Protein AF-0000000082405473 (afdb_homodimer)

Radius of gyration: 21.57 Å; Cα contacts (8 Å, |Δi|>4): 541; chains: 2; bounding box: 32×69×50 Å

Organism: Rhodococcus erythropolis (NCBI:txid1833)

InterPro domains:
  IPR000944 Transcription regulator Rrf2 [PF02082] (3-130)
  IPR000944 Transcription regulator Rrf2 [PS51197] (2-131)
  IPR000944 Transcription regulator Rrf2 [PTHR33221] (1-130)
  IPR000944 Transcription regulator Rrf2 [TIGR00738] (1-130)
  IPR030489 Transcription regulator Rrf2-type, conserved site [PS01332] (48-66)
  IPR036388 Winged helix-like DNA-binding domain superfamily [G3DSA:1.10.10.10] (1-135)
  IPR036390 Winged helix DNA-binding domain superfamily [SSF46785] (3-131)

Secondary structure (DSSP, 8-state):
-EE-HHHHHHHHHHHHHHHH-SS-B-HHHHHHHHT--HHHHHHHHHHHHHTTSEEEE-STT-EEEESS-GGG-BHHHHHHHHT--S-EETTB-GGG----GGGTTHHHHHHHHHHHHHHHHTT-BHHHHHHT---HHHHHHH-SGGGGS--/-EE-HHHHHHHHHHHHHHHH-SS-B-HHHHHHHHT--HHHHHHHHHHHHHTTSEEEE-STT-EEEESS-GGG-BHHHHHHHHT--S-EETTB-GGG----GGGTTHHHHHHHHHHHHHHHHTT-BHHHHHHT---HHHHHHH-SGGGGS--

Structure (mmCIF, N/CA/C/O backbone):
data_AF-0000000082405473-model_v1
#
loop_
_entity.id
_entity.type
_entity.pdbx_description
1 polymer 'Rrf2 family transcriptional regulator'
#
loop_
_atom_site.group_PDB
_atom_site.id
_atom_site.type_symbol
_atom_site.label_atom_id
_atom_site.label_alt_id
_atom_site.label_comp_id
_atom_site.label_asym_id
_atom_site.label_entity_id
_atom_site.label_seq_id
_atom_site.pdbx_PDB_ins_code
_atom_site.Cartn_x
_atom_site.Cartn_y
_atom_site.Cartn_z
_atom_site.occupancy
_atom_site.B_iso_or_equiv
_atom_site.auth_seq_id
_atom_site.auth_comp_id
_atom_site.auth_asym_id
_atom_site.auth_atom_id
_atom_site.pdbx_PDB_model_num
ATOM 1 N N . MET A 1 1 ? -2.666 0.565 -0.561 1 85.19 1 MET A N 1
ATOM 2 C CA . MET A 1 1 ? -1.874 -0.209 -1.513 1 85.19 1 MET A CA 1
ATOM 3 C C . MET A 1 1 ? -2.6 -0.335 -2.848 1 85.19 1 MET A C 1
ATOM 5 O O . MET A 1 1 ? -3.809 -0.575 -2.883 1 85.19 1 MET A O 1
ATOM 9 N N . HIS A 1 2 ? -1.877 0.042 -3.977 1 89.31 2 HIS A N 1
ATOM 10 C CA . HIS A 1 2 ? -2.441 -0.102 -5.312 1 89.31 2 HIS A CA 1
ATOM 11 C C . HIS A 1 2 ? -1.634 -1.089 -6.148 1 89.31 2 HIS A C 1
ATOM 13 O O . HIS A 1 2 ? -0.509 -0.789 -6.559 1 89.31 2 HIS A O 1
ATOM 19 N N . ILE A 1 3 ? -2.191 -2.277 -6.348 1 93.38 3 ILE A N 1
ATOM 20 C CA . ILE A 1 3 ? -1.57 -3.328 -7.145 1 93.38 3 ILE A CA 1
ATOM 21 C C . ILE A 1 3 ? -1.955 -3.156 -8.609 1 93.38 3 ILE A C 1
ATOM 23 O O . ILE A 1 3 ? -3.141 -3.104 -8.945 1 93.38 3 ILE A O 1
ATOM 27 N N . THR A 1 4 ? -0.979 -3.012 -9.445 1 94.5 4 THR A N 1
ATOM 28 C CA . THR A 1 4 ? -1.224 -2.85 -10.875 1 94.5 4 THR A CA 1
ATOM 29 C C . THR A 1 4 ? -1.607 -4.184 -11.516 1 94.5 4 THR A C 1
ATOM 31 O O . THR A 1 4 ? -1.411 -5.242 -10.914 1 94.5 4 THR A O 1
ATOM 34 N N . ALA A 1 5 ? -2.148 -4.109 -12.734 1 95.19 5 ALA A N 1
ATOM 35 C CA . ALA A 1 5 ? -2.445 -5.32 -13.5 1 95.19 5 ALA A CA 1
ATOM 36 C C . ALA A 1 5 ? -1.188 -6.156 -13.711 1 95.19 5 ALA A C 1
ATOM 38 O O . ALA A 1 5 ? -1.229 -7.387 -13.617 1 95.19 5 ALA A O 1
ATOM 39 N N . LYS A 1 6 ? -0.099 -5.473 -13.938 1 96.25 6 LYS A N 1
ATOM 40 C CA . LYS A 1 6 ? 1.157 -6.168 -14.203 1 96.25 6 LYS A CA 1
ATOM 41 C C . LYS A 1 6 ? 1.571 -7.031 -13.016 1 96.25 6 LYS A C 1
ATOM 43 O O . LYS A 1 6 ? 1.917 -8.203 -13.18 1 96.25 6 LYS A O 1
ATOM 48 N N . VAL A 1 7 ? 1.543 -6.473 -11.844 1 96.56 7 VAL A N 1
ATOM 49 C CA . VAL A 1 7 ? 1.912 -7.219 -10.641 1 96.56 7 VAL A CA 1
ATOM 50 C C . VAL A 1 7 ? 0.919 -8.359 -10.414 1 96.56 7 VAL A C 1
ATOM 52 O O . VAL A 1 7 ? 1.315 -9.477 -10.102 1 96.56 7 VAL A O 1
ATOM 55 N N . ASP A 1 8 ? -0.369 -8.062 -10.523 1 97.44 8 ASP A N 1
ATOM 56 C CA . ASP A 1 8 ? -1.402 -9.07 -10.336 1 97.44 8 ASP A CA 1
ATOM 57 C C . ASP A 1 8 ? -1.189 -10.258 -11.273 1 97.44 8 ASP A C 1
ATOM 59 O O . ASP A 1 8 ? -1.206 -11.414 -10.836 1 97.44 8 ASP A O 1
ATOM 63 N N . TYR A 1 9 ? -0.963 -9.938 -12.547 1 98.12 9 TYR A N 1
ATOM 64 C CA . TYR A 1 9 ? -0.73 -10.992 -13.531 1 98.12 9 TYR A CA 1
ATOM 65 C C . TYR A 1 9 ? 0.548 -11.758 -13.211 1 98.12 9 TYR A C 1
ATOM 67 O O . TYR A 1 9 ? 0.614 -12.977 -13.414 1 98.12 9 TYR A O 1
ATOM 75 N N . ALA A 1 10 ? 1.528 -11.07 -12.75 1 98.56 10 ALA A N 1
ATOM 76 C CA . ALA A 1 10 ? 2.789 -11.719 -12.398 1 98.56 10 ALA A CA 1
ATOM 77 C C . ALA A 1 10 ? 2.596 -12.719 -11.266 1 98.56 10 ALA A C 1
ATOM 79 O O . ALA A 1 10 ? 3.057 -13.859 -11.359 1 98.56 10 ALA A O 1
ATOM 80 N N . VAL A 1 11 ? 1.898 -12.281 -10.234 1 98.62 11 VAL A N 1
ATOM 81 C CA . VAL A 1 11 ? 1.668 -13.156 -9.094 1 98.62 11 VAL A CA 1
ATOM 82 C C . VAL A 1 11 ? 0.863 -14.383 -9.531 1 98.62 11 VAL A C 1
ATOM 84 O O . VAL A 1 11 ? 1.225 -15.516 -9.211 1 98.62 11 VAL A O 1
ATOM 87 N N . ARG A 1 12 ? -0.165 -14.164 -10.289 1 98.62 12 ARG A N 1
ATOM 88 C CA . ARG A 1 12 ? -1.013 -15.25 -10.758 1 98.62 12 ARG A CA 1
ATOM 89 C C . ARG A 1 12 ? -0.227 -16.219 -11.641 1 98.62 12 ARG A C 1
ATOM 91 O O . ARG A 1 12 ? -0.41 -17.438 -11.562 1 98.62 12 ARG A O 1
ATOM 98 N N . THR A 1 13 ? 0.586 -15.672 -12.484 1 98.75 13 THR A N 1
ATOM 99 C CA . THR A 1 13 ? 1.427 -16.484 -13.352 1 98.75 13 THR A CA 1
ATOM 100 C C . THR A 1 13 ? 2.328 -17.406 -12.523 1 98.75 13 THR A C 1
ATOM 102 O O . THR A 1 13 ? 2.383 -18.609 -12.766 1 98.75 13 THR A O 1
ATOM 105 N N . LEU A 1 14 ? 2.971 -16.891 -11.539 1 98.81 14 LEU A N 1
ATOM 106 C CA . LEU A 1 14 ? 3.906 -17.656 -10.727 1 98.81 14 LEU A CA 1
ATOM 107 C C . LEU A 1 14 ? 3.164 -18.672 -9.867 1 98.81 14 LEU A C 1
ATOM 109 O O . LEU A 1 14 ? 3.662 -19.781 -9.641 1 98.81 14 LEU A O 1
ATOM 113 N N . VAL A 1 15 ? 2.004 -18.25 -9.367 1 98.81 15 VAL A N 1
ATOM 114 C CA . VAL A 1 15 ? 1.195 -19.172 -8.578 1 98.81 15 VAL A CA 1
ATOM 115 C C . VAL A 1 15 ? 0.785 -20.359 -9.438 1 98.81 15 VAL A C 1
ATOM 117 O O . VAL A 1 15 ? 0.821 -21.516 -8.977 1 98.81 15 VAL A O 1
ATOM 120 N N . GLU A 1 16 ? 0.393 -20.125 -10.719 1 98.75 16 GLU A N 1
ATOM 121 C CA . GLU A 1 16 ? 0.052 -21.203 -11.641 1 98.75 16 GLU A CA 1
ATOM 122 C C . GLU A 1 16 ? 1.251 -22.109 -11.898 1 98.75 16 GLU A C 1
ATOM 124 O O . GLU A 1 16 ? 1.119 -23.344 -11.891 1 98.75 16 GLU A O 1
ATOM 129 N N . LEU A 1 17 ? 2.396 -21.531 -12.094 1 98.75 17 LEU A N 1
ATOM 130 C CA . LEU A 1 17 ? 3.605 -22.328 -12.305 1 98.75 17 LEU A CA 1
ATOM 131 C C . LEU A 1 17 ? 3.9 -23.203 -11.094 1 98.75 17 LEU A C 1
ATOM 133 O O . LEU A 1 17 ? 4.324 -24.344 -11.234 1 98.75 17 LEU A O 1
ATOM 137 N N . ALA A 1 18 ? 3.738 -22.578 -9.93 1 98.69 18 ALA A N 1
ATOM 138 C CA . ALA A 1 18 ? 3.941 -23.328 -8.695 1 98.69 18 ALA A CA 1
ATOM 139 C C . ALA A 1 18 ? 3.012 -24.547 -8.641 1 98.69 18 ALA A C 1
ATOM 141 O O . ALA A 1 18 ? 3.414 -25.625 -8.195 1 98.69 18 ALA A O 1
ATOM 142 N N . ALA A 1 19 ? 1.78 -24.391 -9.07 1 98.31 19 ALA A N 1
ATOM 143 C CA . ALA A 1 19 ? 0.781 -25.453 -9.039 1 98.31 19 ALA A CA 1
ATOM 144 C C . ALA A 1 19 ? 1.11 -26.547 -10.047 1 98.31 19 ALA A C 1
ATOM 146 O O . ALA A 1 19 ? 0.842 -27.734 -9.805 1 98.31 19 ALA A O 1
ATOM 147 N N . VAL A 1 20 ? 1.631 -26.156 -11.219 1 96.69 20 VAL A N 1
ATOM 148 C CA . VAL A 1 20 ? 2.008 -27.094 -12.266 1 96.69 20 VAL A CA 1
ATOM 149 C C . VAL A 1 20 ? 3.15 -27.984 -11.781 1 96.69 20 VAL A C 1
ATOM 151 O O . VAL A 1 20 ? 3.156 -29.188 -12.039 1 96.69 20 VAL A O 1
ATOM 154 N N . GLY A 1 21 ? 4.086 -27.375 -11.062 1 94.81 21 GLY A N 1
ATOM 155 C CA . GLY A 1 21 ? 5.23 -28.141 -10.586 1 94.81 21 GLY A CA 1
ATOM 156 C C . GLY A 1 21 ? 6.492 -27.891 -11.391 1 94.81 21 GLY A C 1
ATOM 157 O O . GLY A 1 21 ? 6.684 -26.797 -11.922 1 94.81 21 GLY A O 1
ATOM 158 N N . PRO A 1 22 ? 7.383 -28.828 -11.391 1 94.19 22 PRO A N 1
ATOM 159 C CA . PRO A 1 22 ? 8.727 -28.609 -11.93 1 94.19 22 PRO A CA 1
ATOM 160 C C . PRO A 1 22 ? 8.766 -28.625 -13.453 1 94.19 22 PRO A C 1
ATOM 162 O O . PRO A 1 22 ? 9.727 -28.141 -14.055 1 94.19 22 PRO A O 1
ATOM 165 N N . ASP A 1 23 ? 7.738 -29.141 -14.078 1 94.94 23 ASP A N 1
ATOM 166 C CA . ASP A 1 23 ? 7.73 -29.234 -15.539 1 94.94 23 ASP A CA 1
ATOM 167 C C . ASP A 1 23 ? 7.43 -27.875 -16.172 1 94.94 23 ASP A C 1
ATOM 169 O O . ASP A 1 23 ? 6.66 -27.094 -15.625 1 94.94 23 ASP A O 1
ATOM 173 N N . PRO A 1 24 ? 8.023 -27.625 -17.312 1 97.88 24 PRO A N 1
ATOM 174 C CA . PRO A 1 24 ? 7.73 -26.375 -18.016 1 97.88 24 PRO A CA 1
ATOM 175 C C . PRO A 1 24 ? 6.27 -26.266 -18.438 1 97.88 24 PRO A C 1
ATOM 177 O O . PRO A 1 24 ? 5.656 -27.266 -18.828 1 97.88 24 PRO A O 1
ATOM 180 N N . ALA A 1 25 ? 5.715 -25.125 -18.281 1 98.19 25 ALA A N 1
ATOM 181 C CA . ALA A 1 25 ? 4.363 -24.812 -18.75 1 98.19 25 ALA A CA 1
ATOM 182 C C . ALA A 1 25 ? 4.391 -23.859 -19.938 1 98.19 25 ALA A C 1
ATOM 184 O O . ALA A 1 25 ? 5.168 -22.906 -19.953 1 98.19 25 ALA A O 1
ATOM 185 N N . LYS A 1 26 ? 3.586 -24.156 -20.891 1 97.62 26 LYS A N 1
ATOM 186 C CA . LYS A 1 26 ? 3.492 -23.297 -22.062 1 97.62 26 LYS A CA 1
ATOM 187 C C . LYS A 1 26 ? 2.787 -21.984 -21.734 1 97.62 26 LYS A C 1
ATOM 189 O O . LYS A 1 26 ? 1.842 -21.953 -20.953 1 97.62 26 LYS A O 1
ATOM 194 N N . ALA A 1 27 ? 3.232 -20.906 -22.438 1 97.25 27 ALA A N 1
ATOM 195 C CA . ALA A 1 27 ? 2.623 -19.594 -22.25 1 97.25 27 ALA A CA 1
ATOM 196 C C . ALA A 1 27 ? 1.122 -19.641 -22.531 1 97.25 27 ALA A C 1
ATOM 198 O O . ALA A 1 27 ? 0.336 -19 -21.828 1 97.25 27 ALA A O 1
ATOM 199 N N . GLU A 1 28 ? 0.744 -20.438 -23.5 1 96.88 28 GLU A N 1
ATOM 200 C CA . GLU A 1 28 ? -0.666 -20.562 -23.859 1 96.88 28 GLU A CA 1
ATOM 201 C C . GLU A 1 28 ? -1.484 -21.141 -22.719 1 96.88 28 GLU A C 1
ATOM 203 O O . GLU A 1 28 ? -2.6 -20.688 -22.453 1 96.88 28 GLU A O 1
ATOM 208 N N . PHE A 1 29 ? -0.97 -22.141 -22.125 1 97.88 29 PHE A N 1
ATOM 209 C CA . PHE A 1 29 ? -1.637 -22.734 -20.969 1 97.88 29 PHE A CA 1
ATOM 210 C C . PHE A 1 29 ? -1.79 -21.719 -19.844 1 97.88 29 PHE A C 1
ATOM 212 O O . PHE A 1 29 ? -2.869 -21.594 -19.266 1 97.88 29 PHE A O 1
ATOM 219 N N . LEU A 1 30 ? -0.734 -21.016 -19.5 1 98.31 30 LEU A N 1
ATOM 220 C CA . LEU A 1 30 ? -0.75 -20.016 -18.422 1 98.31 30 LEU A CA 1
ATOM 221 C C . LEU A 1 30 ? -1.784 -18.938 -18.703 1 98.31 30 LEU A C 1
ATOM 223 O O . LEU A 1 30 ? -2.545 -18.547 -17.812 1 98.31 30 LEU A O 1
ATOM 227 N N . ALA A 1 31 ? -1.764 -18.422 -19.969 1 98.25 31 ALA A N 1
ATOM 228 C CA . ALA A 1 31 ? -2.707 -17.391 -20.375 1 98.25 31 ALA A CA 1
ATOM 229 C C . ALA A 1 31 ? -4.148 -17.844 -20.188 1 98.25 31 ALA A C 1
ATOM 231 O O . ALA A 1 31 ? -4.973 -17.125 -19.625 1 98.25 31 ALA A O 1
ATOM 232 N N . LYS A 1 32 ? -4.469 -19.062 -20.625 1 97.88 32 LYS A N 1
ATOM 233 C CA . LYS A 1 32 ? -5.82 -19.609 -20.562 1 97.88 32 LYS A CA 1
ATOM 234 C C . LYS A 1 32 ? -6.227 -19.906 -19.125 1 97.88 32 LYS A C 1
ATOM 236 O O . LYS A 1 32 ? -7.324 -19.547 -18.688 1 97.88 32 LYS A O 1
ATOM 241 N N . SER A 1 33 ? -5.348 -20.531 -18.391 1 97.5 33 SER A N 1
ATOM 242 C CA . SER A 1 33 ? -5.656 -20.984 -17.031 1 97.5 33 SER A CA 1
ATOM 243 C C . SER A 1 33 ? -5.918 -19.812 -16.109 1 97.5 33 SER A C 1
ATOM 245 O O . SER A 1 33 ? -6.777 -19.891 -15.227 1 97.5 33 SER A O 1
ATOM 247 N N . GLN A 1 34 ? -5.203 -18.672 -16.266 1 97.5 34 GLN A N 1
ATOM 248 C CA . GLN A 1 34 ? -5.324 -17.531 -15.359 1 97.5 34 GLN A CA 1
ATOM 249 C C . GLN A 1 34 ? -6.008 -16.359 -16.062 1 97.5 34 GLN A C 1
ATOM 251 O O . GLN A 1 34 ? -6.074 -15.266 -15.5 1 97.5 34 GLN A O 1
ATOM 256 N N . VAL A 1 35 ? -6.5 -16.609 -17.297 1 96.5 35 VAL A N 1
ATOM 257 C CA . VAL A 1 35 ? -7.246 -15.617 -18.062 1 96.5 35 VAL A CA 1
ATOM 258 C C . VAL A 1 35 ? -6.441 -14.32 -18.172 1 96.5 35 VAL A C 1
ATOM 260 O O . VAL A 1 35 ? -6.934 -13.25 -17.828 1 96.5 35 VAL A O 1
ATOM 263 N N . ILE A 1 36 ? -5.211 -14.438 -18.562 1 97.56 36 ILE A N 1
ATOM 264 C CA . ILE A 1 36 ? -4.316 -13.305 -18.766 1 97.56 36 ILE A CA 1
ATOM 265 C C . ILE A 1 36 ? -4.156 -13.023 -20.25 1 97.56 36 ILE A C 1
ATOM 267 O O . ILE A 1 36 ? -3.811 -13.922 -21.016 1 97.56 36 ILE A O 1
ATOM 271 N N . PRO A 1 37 ? -4.441 -11.781 -20.672 1 96.94 37 PRO A N 1
ATOM 272 C CA . PRO A 1 37 ? -4.18 -11.469 -22.062 1 96.94 37 PRO A CA 1
ATOM 273 C C . PRO A 1 37 ? -2.736 -11.742 -22.484 1 96.94 37 PRO A C 1
ATOM 275 O O . PRO A 1 37 ? -1.81 -11.445 -21.719 1 96.94 37 PRO A O 1
ATOM 278 N N . HIS A 1 38 ? -2.533 -12.305 -23.672 1 96.19 38 HIS A N 1
ATOM 279 C CA . HIS A 1 38 ? -1.25 -12.82 -24.141 1 96.19 38 HIS A CA 1
ATOM 280 C C . HIS A 1 38 ? -0.174 -11.742 -24.094 1 96.19 38 HIS A C 1
ATOM 282 O O . HIS A 1 38 ? 0.944 -11.992 -23.641 1 96.19 38 HIS A O 1
ATOM 288 N N . LYS A 1 39 ? -0.515 -10.562 -24.547 1 95.56 39 LYS A N 1
ATOM 289 C CA . LYS A 1 39 ? 0.472 -9.484 -24.578 1 95.56 39 LYS A CA 1
ATOM 290 C C . LYS A 1 39 ? 0.973 -9.156 -23.172 1 95.56 39 LYS A C 1
ATOM 292 O O . LYS A 1 39 ? 2.164 -8.914 -22.969 1 95.56 39 LYS A O 1
ATOM 297 N N . PHE A 1 40 ? 0.121 -9.156 -22.219 1 96.44 40 PHE A N 1
ATOM 298 C CA . PHE A 1 40 ? 0.502 -8.883 -20.844 1 96.44 40 PHE A CA 1
ATOM 299 C C . PHE A 1 40 ? 1.336 -10.023 -20.266 1 96.44 40 PHE A C 1
ATOM 301 O O . PHE A 1 40 ? 2.301 -9.789 -19.547 1 96.44 40 PHE A O 1
ATOM 308 N N . LEU A 1 41 ? 0.966 -11.25 -20.609 1 98.19 41 LEU A N 1
ATOM 309 C CA . LEU A 1 41 ? 1.695 -12.406 -20.109 1 98.19 41 LEU A CA 1
ATOM 310 C C . LEU A 1 41 ? 3.143 -12.391 -20.594 1 98.19 41 LEU A C 1
ATOM 312 O O . LEU A 1 41 ? 4.059 -12.688 -19.828 1 98.19 41 LEU A O 1
ATOM 316 N N . GLU A 1 42 ? 3.344 -12.062 -21.812 1 97 42 GLU A N 1
ATOM 317 C CA . GLU A 1 42 ? 4.695 -12.008 -22.359 1 97 42 GLU A CA 1
ATOM 318 C C . GLU A 1 42 ? 5.551 -10.984 -21.609 1 97 42 GLU A C 1
ATOM 320 O O . GLU A 1 42 ? 6.707 -11.266 -21.281 1 97 42 GLU A O 1
ATOM 325 N N . ALA A 1 43 ? 4.973 -9.82 -21.406 1 97.31 43 ALA A N 1
ATOM 326 C CA . ALA A 1 43 ? 5.684 -8.773 -20.672 1 97.31 43 ALA A CA 1
ATOM 327 C C . ALA A 1 43 ? 6.016 -9.219 -19.25 1 97.31 43 ALA A C 1
ATOM 329 O O . ALA A 1 43 ? 7.133 -9.008 -18.781 1 97.31 43 ALA A O 1
ATOM 330 N N . VAL A 1 44 ? 5.066 -9.805 -18.641 1 97.56 44 VAL A N 1
ATOM 331 C CA . VAL A 1 44 ? 5.207 -10.281 -17.266 1 97.56 44 VAL A CA 1
ATOM 332 C C . VAL A 1 44 ? 6.293 -11.352 -17.203 1 97.56 44 VAL A C 1
ATOM 334 O O . VAL A 1 44 ? 7.152 -11.312 -16.312 1 97.56 44 VAL A O 1
ATOM 337 N N . LEU A 1 45 ? 6.238 -12.305 -18.125 1 98.19 45 LEU A N 1
ATOM 338 C CA . LEU A 1 45 ? 7.223 -13.383 -18.156 1 98.19 45 LEU A CA 1
ATOM 339 C C . LEU A 1 45 ? 8.625 -12.836 -18.391 1 98.19 45 LEU A C 1
ATOM 341 O O . LEU A 1 45 ? 9.594 -13.336 -17.828 1 98.19 45 LEU A O 1
ATOM 345 N N . SER A 1 46 ? 8.711 -11.852 -19.203 1 97.69 46 SER A N 1
ATOM 346 C CA . SER A 1 46 ? 9.992 -11.195 -19.438 1 97.69 46 SER A CA 1
ATOM 347 C C . SER A 1 46 ? 10.531 -10.57 -18.156 1 97.69 46 SER A C 1
ATOM 349 O O . SER A 1 46 ? 11.695 -10.766 -17.797 1 97.69 46 SER A O 1
ATOM 351 N N . ASP A 1 47 ? 9.695 -9.82 -17.438 1 97.62 47 ASP A N 1
ATOM 352 C CA . ASP A 1 47 ? 10.086 -9.195 -16.172 1 97.62 47 ASP A CA 1
ATOM 353 C C . ASP A 1 47 ? 10.492 -10.25 -15.148 1 97.62 47 ASP A C 1
ATOM 355 O O . ASP A 1 47 ? 11.477 -10.086 -14.43 1 97.62 47 ASP A O 1
ATOM 359 N N . LEU A 1 48 ? 9.719 -11.32 -15.062 1 98.44 48 LEU A N 1
ATOM 360 C CA . LEU A 1 48 ? 9.961 -12.375 -14.086 1 98.44 48 LEU A CA 1
ATOM 361 C C . LEU A 1 48 ? 11.266 -13.109 -14.391 1 98.44 48 LEU A C 1
ATOM 363 O O . LEU A 1 48 ? 11.969 -13.531 -13.469 1 98.44 48 LEU A O 1
ATOM 367 N N . ARG A 1 49 ? 11.562 -13.281 -15.648 1 98 49 ARG A N 1
ATOM 368 C CA . ARG A 1 49 ? 12.844 -13.875 -16.031 1 98 49 ARG A CA 1
ATOM 369 C C . ARG A 1 49 ? 14 -12.961 -15.641 1 98 49 ARG A C 1
ATOM 371 O O . ARG A 1 49 ? 14.992 -13.422 -15.07 1 98 49 ARG A O 1
ATOM 378 N N . ARG A 1 50 ? 13.867 -11.727 -15.945 1 97.44 50 ARG A N 1
ATOM 379 C CA . ARG A 1 50 ? 14.906 -10.766 -15.594 1 97.44 50 ARG A CA 1
ATOM 380 C C . ARG A 1 50 ? 15.117 -10.711 -14.086 1 97.44 50 ARG A C 1
ATOM 382 O O . ARG A 1 50 ? 16.234 -10.523 -13.609 1 97.44 50 ARG A O 1
ATOM 389 N N . GLY A 1 51 ? 14.023 -10.898 -13.406 1 97.19 51 GLY A N 1
ATOM 390 C CA . GLY A 1 51 ? 14.062 -10.852 -11.953 1 97.19 51 GLY A CA 1
ATOM 391 C C . GLY A 1 51 ? 14.516 -12.156 -11.336 1 97.19 51 GLY A C 1
ATOM 392 O O . GLY A 1 51 ? 14.617 -12.266 -10.109 1 97.19 51 GLY A O 1
ATOM 393 N N . GLY A 1 52 ? 14.75 -13.148 -12.125 1 98.12 52 GLY A N 1
ATOM 394 C CA . GLY A 1 52 ? 15.266 -14.422 -11.648 1 98.12 52 GLY A CA 1
ATOM 395 C C . GLY A 1 52 ? 14.211 -15.289 -10.992 1 98.12 52 GLY A C 1
ATOM 396 O O . GLY A 1 52 ? 14.516 -16.094 -10.117 1 98.12 52 GLY A O 1
ATOM 397 N N . LEU A 1 53 ? 12.961 -15.133 -11.375 1 98.69 53 LEU A N 1
ATOM 398 C CA . LEU A 1 53 ? 11.883 -15.883 -10.727 1 98.69 53 LEU A CA 1
ATOM 399 C C . LEU A 1 53 ? 11.383 -17 -11.641 1 98.69 53 LEU A C 1
ATOM 401 O O . LEU A 1 53 ? 10.719 -17.938 -11.18 1 98.69 53 LEU A O 1
ATOM 405 N N . VAL A 1 54 ? 11.68 -16.906 -12.93 1 98.31 54 VAL A N 1
ATOM 406 C CA . VAL A 1 54 ? 11.219 -17.875 -13.922 1 98.31 54 VAL A CA 1
ATOM 407 C C . VAL A 1 54 ? 12.367 -18.219 -14.867 1 98.31 54 VAL A C 1
ATOM 409 O O . VAL A 1 54 ? 13.203 -17.375 -15.188 1 98.31 54 VAL A O 1
ATOM 412 N N . ASN A 1 55 ? 12.438 -19.422 -15.219 1 98.38 55 ASN A N 1
ATOM 413 C CA . ASN A 1 55 ? 13.266 -19.875 -16.328 1 98.38 55 ASN A CA 1
ATOM 414 C C . ASN A 1 55 ? 12.422 -20.203 -17.562 1 98.38 55 ASN A C 1
ATOM 416 O O . ASN A 1 55 ? 11.211 -20.391 -17.453 1 98.38 55 ASN A O 1
ATOM 420 N N . SER A 1 56 ? 13.055 -20.219 -18.672 1 97.81 56 SER A N 1
ATOM 421 C CA . SER A 1 56 ? 12.352 -20.562 -19.906 1 97.81 56 SER A CA 1
ATOM 422 C C . SER A 1 56 ? 13.242 -21.359 -20.859 1 97.81 56 SER A C 1
ATOM 424 O O . SER A 1 56 ? 14.469 -21.297 -20.75 1 97.81 56 SER A O 1
ATOM 426 N N . ARG A 1 57 ? 12.641 -22.141 -21.625 1 97 57 ARG A N 1
ATOM 427 C CA . ARG A 1 57 ? 13.289 -22.906 -22.688 1 97 57 ARG A CA 1
ATOM 428 C C . ARG A 1 57 ? 12.43 -22.922 -23.953 1 97 57 ARG A C 1
ATOM 430 O O . ARG A 1 57 ? 11.211 -23.078 -23.875 1 97 57 ARG A O 1
ATOM 437 N N . ARG A 1 58 ? 13.117 -22.734 -25.062 1 95.31 58 ARG A N 1
ATOM 438 C CA . ARG A 1 58 ? 12.406 -22.766 -26.344 1 95.31 58 ARG A CA 1
ATOM 439 C C . ARG A 1 58 ? 12.25 -24.188 -26.844 1 95.31 58 ARG A C 1
ATOM 441 O O . ARG A 1 58 ? 12.984 -25.094 -26.438 1 95.31 58 ARG A O 1
ATOM 448 N N . GLY A 1 59 ? 11.273 -24.453 -27.828 1 93.06 59 GLY A N 1
ATOM 449 C CA . GLY A 1 59 ? 11.078 -25.734 -28.469 1 93.06 59 GLY A CA 1
ATOM 450 C C . GLY A 1 59 ? 9.797 -26.422 -28.047 1 93.06 59 GLY A C 1
ATOM 451 O O . GLY A 1 59 ? 9.109 -25.969 -27.125 1 93.06 59 GLY A O 1
ATOM 452 N N . PRO A 1 60 ? 9.508 -27.516 -28.641 1 92.56 60 PRO A N 1
ATOM 453 C CA . PRO A 1 60 ? 8.242 -28.219 -28.391 1 92.56 60 PRO A CA 1
ATOM 454 C C . PRO A 1 60 ? 8.102 -28.688 -26.953 1 92.56 60 PRO A C 1
ATOM 456 O O . PRO A 1 60 ? 6.984 -28.75 -26.422 1 92.56 60 PRO A O 1
ATOM 459 N N . ASP A 1 61 ? 9.273 -28.984 -26.297 1 92.19 61 ASP A N 1
ATOM 460 C CA . ASP A 1 61 ? 9.227 -29.438 -24.922 1 92.19 61 ASP A CA 1
ATOM 461 C C . ASP A 1 61 ? 9.57 -28.312 -23.953 1 92.19 61 ASP A C 1
ATOM 463 O O . ASP A 1 61 ? 9.852 -28.562 -22.781 1 92.19 61 ASP A O 1
ATOM 467 N N . GLY A 1 62 ? 9.555 -27.125 -24.531 1 96.44 62 GLY A N 1
ATOM 468 C CA . GLY A 1 62 ? 9.945 -25.984 -23.719 1 96.44 62 GLY A CA 1
ATOM 469 C C . GLY A 1 62 ? 8.781 -25.328 -23 1 96.44 62 GLY A C 1
ATOM 470 O O . GLY A 1 62 ? 7.707 -25.938 -22.875 1 96.44 62 GLY A O 1
ATOM 471 N N . GLY A 1 63 ? 9.047 -24.219 -22.391 1 98.12 63 GLY A N 1
ATOM 472 C CA . GLY A 1 63 ? 8.094 -23.469 -21.594 1 98.12 63 GLY A CA 1
ATOM 473 C C . GLY A 1 63 ? 8.75 -22.719 -20.438 1 98.12 63 GLY A C 1
ATOM 474 O O . GLY A 1 63 ? 9.891 -22.281 -20.547 1 98.12 63 GLY A O 1
ATOM 475 N N . TYR A 1 64 ? 7.906 -22.453 -19.516 1 98.69 64 TYR A N 1
ATOM 476 C CA . TYR A 1 64 ? 8.344 -21.672 -18.359 1 98.69 64 TYR A CA 1
ATOM 477 C C . TYR A 1 64 ? 8.219 -22.484 -17.078 1 98.69 64 TYR A C 1
ATOM 479 O O . TYR A 1 64 ? 7.289 -23.281 -16.922 1 98.69 64 TYR A O 1
ATOM 487 N N . TRP A 1 65 ? 9.195 -22.328 -16.188 1 98.44 65 TRP A N 1
ATOM 488 C CA . TRP A 1 65 ? 9.102 -22.938 -14.867 1 98.44 65 TRP A CA 1
ATOM 489 C C . TRP A 1 65 ? 9.766 -22.047 -13.812 1 98.44 65 TRP A C 1
ATOM 491 O O . TRP A 1 65 ? 10.492 -21.109 -14.148 1 98.44 65 TRP A O 1
ATOM 501 N N . LEU A 1 66 ? 9.484 -22.266 -12.578 1 98.62 66 LEU A N 1
ATOM 502 C CA . LEU A 1 66 ? 10.016 -21.438 -11.508 1 98.62 66 LEU A CA 1
ATOM 503 C C . LEU A 1 66 ? 11.531 -21.578 -11.422 1 98.62 66 LEU A C 1
ATOM 505 O O . LEU A 1 66 ? 12.07 -22.672 -11.562 1 98.62 66 LEU A O 1
ATOM 509 N N . ALA A 1 67 ? 12.211 -20.531 -11.148 1 98.12 67 ALA A N 1
ATOM 510 C CA . ALA A 1 67 ? 13.672 -20.516 -11.078 1 98.12 67 ALA A CA 1
ATOM 511 C C . ALA A 1 67 ? 14.164 -21.031 -9.734 1 98.12 67 ALA A C 1
ATOM 513 O O . ALA A 1 67 ? 15.336 -21.375 -9.578 1 98.12 67 ALA A O 1
ATOM 514 N N . ARG A 1 68 ? 13.336 -20.953 -8.719 1 96.69 68 ARG A N 1
ATOM 515 C CA . ARG A 1 68 ? 13.586 -21.516 -7.395 1 96.69 68 ARG A CA 1
ATOM 516 C C . ARG A 1 68 ? 12.312 -22.094 -6.793 1 96.69 68 ARG A C 1
ATOM 518 O O . ARG A 1 68 ? 11.227 -21.938 -7.355 1 96.69 68 ARG A O 1
ATOM 525 N N . SER A 1 69 ? 12.484 -22.781 -5.648 1 98 69 SER A N 1
ATOM 526 C CA . SER A 1 69 ? 11.336 -23.453 -5.051 1 98 69 SER A CA 1
ATOM 527 C C . SER A 1 69 ? 10.234 -22.469 -4.703 1 98 69 SER A C 1
ATOM 529 O O . SER A 1 69 ? 10.508 -21.359 -4.246 1 98 69 SER A O 1
ATOM 531 N N . ALA A 1 70 ? 8.984 -22.906 -4.902 1 98.5 70 ALA A N 1
ATOM 532 C CA . ALA A 1 70 ? 7.812 -22.062 -4.676 1 98.5 70 ALA A CA 1
ATOM 533 C C . ALA A 1 70 ? 7.73 -21.625 -3.219 1 98.5 70 ALA A C 1
ATOM 535 O O . ALA A 1 70 ? 7.168 -20.562 -2.918 1 98.5 70 ALA A O 1
ATOM 536 N N . ASP A 1 71 ? 8.266 -22.406 -2.268 1 98.25 71 ASP A N 1
ATOM 537 C CA . ASP A 1 71 ? 8.195 -22.109 -0.842 1 98.25 71 ASP A CA 1
ATOM 538 C C . ASP A 1 71 ? 9.219 -21.047 -0.453 1 98.25 71 ASP A C 1
ATOM 540 O O . ASP A 1 71 ? 9.18 -20.516 0.66 1 98.25 71 ASP A O 1
ATOM 544 N N . GLU A 1 72 ? 10.086 -20.641 -1.429 1 98.06 72 GLU A N 1
ATOM 545 C CA . GLU A 1 72 ? 11.109 -19.625 -1.19 1 98.06 72 GLU A CA 1
ATOM 546 C C . GLU A 1 72 ? 10.727 -18.297 -1.816 1 98.06 72 GLU A C 1
ATOM 548 O O . GLU A 1 72 ? 11.414 -17.297 -1.624 1 98.06 72 GLU A O 1
ATOM 553 N N . ILE A 1 73 ? 9.719 -18.25 -2.633 1 98.62 73 ILE A N 1
ATOM 554 C CA . ILE A 1 73 ? 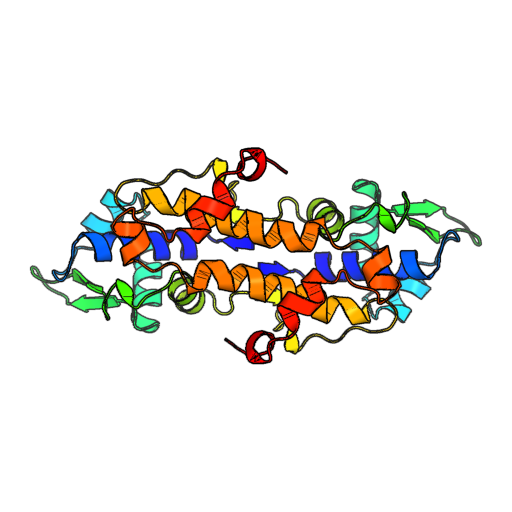9.305 -17.047 -3.338 1 98.62 73 ILE A CA 1
ATOM 555 C C . ILE A 1 73 ? 8.07 -16.453 -2.654 1 98.62 73 ILE A C 1
ATOM 557 O O . ILE A 1 73 ? 7.02 -17.094 -2.584 1 98.62 73 ILE A O 1
ATOM 561 N N . THR A 1 74 ? 8.219 -15.219 -2.137 1 98.69 74 THR A N 1
ATOM 562 C CA . THR A 1 74 ? 7.105 -14.539 -1.477 1 98.69 74 THR A CA 1
ATOM 563 C C . THR A 1 74 ? 6.387 -13.617 -2.449 1 98.69 74 THR A C 1
ATOM 565 O O . THR A 1 74 ? 6.891 -13.328 -3.537 1 98.69 74 THR A O 1
ATOM 568 N N . ILE A 1 75 ? 5.223 -13.164 -2.045 1 98.56 75 ILE A N 1
ATOM 569 C CA . ILE A 1 75 ? 4.492 -12.195 -2.852 1 98.56 75 ILE A CA 1
ATOM 570 C C . ILE A 1 75 ? 5.312 -10.914 -2.984 1 98.56 75 ILE A C 1
ATOM 572 O O . ILE A 1 75 ? 5.297 -10.266 -4.031 1 98.56 75 ILE A O 1
ATOM 576 N N . ALA A 1 76 ? 6.055 -10.578 -1.909 1 97.75 76 ALA A N 1
ATOM 577 C CA . ALA A 1 76 ? 6.918 -9.398 -1.938 1 97.75 76 ALA A CA 1
ATOM 578 C C . ALA A 1 76 ? 7.992 -9.531 -3.012 1 97.75 76 ALA A C 1
ATOM 580 O O . ALA A 1 76 ? 8.32 -8.562 -3.699 1 97.75 76 ALA A O 1
ATOM 581 N N . ASP A 1 77 ? 8.555 -10.75 -3.15 1 98 77 ASP A N 1
ATOM 582 C CA . ASP A 1 77 ? 9.57 -10.992 -4.176 1 98 77 ASP A CA 1
ATOM 583 C C . ASP A 1 77 ? 9.031 -10.672 -5.566 1 98 77 ASP A C 1
ATOM 585 O O . ASP A 1 77 ? 9.742 -10.094 -6.395 1 98 77 ASP A O 1
ATOM 589 N N . VAL A 1 78 ? 7.816 -11.047 -5.801 1 98.25 78 VAL A N 1
ATOM 590 C CA . VAL A 1 78 ? 7.195 -10.836 -7.105 1 98.25 78 VAL A CA 1
ATOM 591 C C . VAL A 1 78 ? 7.02 -9.336 -7.359 1 98.25 78 VAL A C 1
ATOM 593 O O . VAL A 1 78 ? 7.379 -8.836 -8.422 1 98.25 78 VAL A O 1
ATOM 596 N N . ILE A 1 79 ? 6.5 -8.617 -6.387 1 96.75 79 ILE A N 1
ATOM 597 C CA . ILE A 1 79 ? 6.277 -7.18 -6.512 1 96.75 79 ILE A CA 1
ATOM 598 C C . ILE A 1 79 ? 7.605 -6.469 -6.766 1 96.75 79 ILE A C 1
ATOM 600 O O . ILE A 1 79 ? 7.707 -5.633 -7.668 1 96.75 79 ILE A O 1
ATOM 604 N N . ARG A 1 80 ? 8.648 -6.836 -6.039 1 95.69 80 ARG A N 1
ATOM 605 C CA . ARG A 1 80 ? 9.953 -6.207 -6.184 1 95.69 80 ARG A CA 1
ATOM 606 C C . ARG A 1 80 ? 10.523 -6.449 -7.578 1 95.69 80 ARG A C 1
ATOM 608 O O . ARG A 1 80 ? 11.156 -5.562 -8.156 1 95.69 80 ARG A O 1
ATOM 615 N N . ALA A 1 81 ? 10.305 -7.641 -8.055 1 95.81 81 ALA A N 1
ATOM 616 C CA . ALA A 1 81 ? 10.844 -8 -9.367 1 95.81 81 ALA A CA 1
ATOM 617 C C . ALA A 1 81 ? 10.156 -7.219 -10.477 1 95.81 81 ALA A C 1
ATOM 619 O O . ALA A 1 81 ? 10.773 -6.875 -11.484 1 95.81 81 ALA A O 1
ATOM 620 N N . VAL A 1 82 ? 8.914 -6.879 -10.281 1 95.25 82 VAL A N 1
ATOM 621 C CA . VAL A 1 82 ? 8.109 -6.332 -11.375 1 95.25 82 VAL A CA 1
ATOM 622 C C . VAL A 1 82 ? 8.039 -4.812 -11.25 1 95.25 82 VAL A C 1
ATOM 624 O O . VAL A 1 82 ? 8.109 -4.098 -12.258 1 95.25 82 VAL A O 1
ATOM 627 N N . GLU A 1 83 ? 7.867 -4.262 -10 1 91.88 83 GLU A N 1
ATOM 628 C CA . GLU A 1 83 ? 7.59 -2.836 -9.875 1 91.88 83 GLU A CA 1
ATOM 629 C C . GLU A 1 83 ? 8.555 -2.172 -8.891 1 91.88 83 GLU A C 1
ATOM 631 O O . GLU A 1 83 ? 8.578 -0.946 -8.773 1 91.88 83 GLU A O 1
ATOM 636 N N . GLY A 1 84 ? 9.32 -2.902 -8.188 1 91.38 84 GLY A N 1
ATOM 637 C CA . GLY A 1 84 ? 10.289 -2.301 -7.285 1 91.38 84 GLY A CA 1
ATOM 638 C C . GLY A 1 84 ? 9.859 -2.334 -5.832 1 91.38 84 GLY A C 1
ATOM 639 O O . GLY A 1 84 ? 9.305 -3.332 -5.367 1 91.38 84 GLY A O 1
ATOM 640 N N . PRO A 1 85 ? 10.141 -1.29 -5.07 1 92.75 85 PRO A N 1
ATOM 641 C CA . PRO A 1 85 ? 9.914 -1.325 -3.627 1 92.75 85 PRO A CA 1
ATOM 642 C C . PRO A 1 85 ? 8.438 -1.473 -3.27 1 92.75 85 PRO A C 1
ATOM 644 O O . PRO A 1 85 ? 7.562 -1.075 -4.051 1 92.75 85 PRO A O 1
ATOM 647 N N . LEU A 1 86 ? 8.125 -2.023 -2.057 1 93.69 86 LEU A N 1
ATOM 648 C CA . LEU A 1 86 ? 6.766 -2.266 -1.587 1 93.69 86 LEU A CA 1
ATOM 649 C C . LEU A 1 86 ? 6.09 -0.959 -1.186 1 93.69 86 LEU A C 1
ATOM 651 O O . LEU A 1 86 ? 4.859 -0.873 -1.167 1 93.69 86 LEU A O 1
ATOM 655 N N . ALA A 1 87 ? 6.965 -0.004 -0.833 1 93.81 87 ALA A N 1
ATOM 656 C CA . ALA A 1 87 ? 6.422 1.278 -0.395 1 93.81 87 ALA A CA 1
ATOM 657 C C . ALA A 1 87 ? 7.277 2.438 -0.895 1 93.81 87 ALA A C 1
ATOM 659 O O . ALA A 1 87 ? 8.508 2.35 -0.907 1 93.81 87 ALA A O 1
ATOM 660 N N . SER A 1 88 ? 6.688 3.465 -1.3 1 94.5 88 SER A N 1
ATOM 661 C CA . SER A 1 88 ? 7.352 4.711 -1.667 1 94.5 88 SER A CA 1
ATOM 662 C C . SER A 1 88 ? 6.484 5.918 -1.332 1 94.5 88 SER A C 1
ATOM 664 O O . SER A 1 88 ? 5.254 5.832 -1.355 1 94.5 88 SER A O 1
ATOM 666 N N . ILE A 1 89 ? 7.078 7.008 -0.903 1 95.06 89 ILE A N 1
ATOM 667 C CA . ILE A 1 89 ? 6.441 8.305 -0.671 1 95.06 89 ILE A CA 1
ATOM 668 C C . ILE A 1 89 ? 6.98 9.328 -1.669 1 95.06 89 ILE A C 1
ATOM 670 O O . ILE A 1 89 ? 8.141 9.75 -1.573 1 95.06 89 ILE A O 1
ATOM 674 N N . ARG A 1 90 ? 6.219 9.773 -2.631 1 92.75 90 ARG A N 1
ATOM 675 C CA . ARG A 1 90 ? 6.641 10.672 -3.703 1 92.75 90 ARG A CA 1
ATOM 676 C C . ARG A 1 90 ? 7.859 10.117 -4.434 1 92.75 90 ARG A C 1
ATOM 678 O O . ARG A 1 90 ? 8.82 10.852 -4.691 1 92.75 90 ARG A O 1
ATOM 685 N N . GLY A 1 91 ? 7.891 8.867 -4.539 1 91.31 91 GLY A N 1
ATOM 686 C CA . GLY A 1 91 ? 8.961 8.242 -5.297 1 91.31 91 GLY A CA 1
ATOM 687 C C . GLY A 1 91 ? 10.188 7.941 -4.461 1 91.31 91 GLY A C 1
ATOM 688 O O . GLY A 1 91 ? 11.172 7.395 -4.965 1 91.31 91 GLY A O 1
ATOM 689 N N . GLN A 1 92 ? 10.117 8.188 -3.174 1 94.38 92 GLN A N 1
ATOM 690 C CA . GLN A 1 92 ? 11.242 7.941 -2.281 1 94.38 92 GLN A CA 1
ATOM 691 C C . GLN A 1 92 ? 10.938 6.824 -1.292 1 94.38 92 GLN A C 1
ATOM 693 O O . GLN A 1 92 ? 9.766 6.562 -0.988 1 94.38 92 GLN A O 1
ATOM 698 N N . ARG A 1 93 ? 12.031 6.234 -0.832 1 94.19 93 ARG A N 1
ATOM 699 C CA . ARG A 1 93 ? 11.859 5.297 0.276 1 94.19 93 ARG A CA 1
ATOM 700 C C . ARG A 1 93 ? 11.438 6.027 1.546 1 94.19 93 ARG A C 1
ATOM 702 O O . ARG A 1 93 ? 11.875 7.152 1.8 1 94.19 93 ARG A O 1
ATOM 709 N N . PRO A 1 94 ? 10.57 5.324 2.314 1 94.38 94 PRO A N 1
ATOM 710 C CA . PRO A 1 94 ? 10.086 5.988 3.525 1 94.38 94 PRO A CA 1
ATOM 711 C C . PRO A 1 94 ? 11.219 6.488 4.422 1 94.38 94 PRO A C 1
ATOM 713 O O . PRO A 1 94 ? 11.117 7.574 4.996 1 94.38 94 PRO A O 1
ATOM 716 N N . GLU A 1 95 ? 12.336 5.711 4.508 1 94.06 95 GLU A N 1
ATOM 717 C CA . GLU A 1 95 ? 13.43 6.078 5.398 1 94.06 95 GLU A CA 1
ATOM 718 C C . GLU A 1 95 ? 14.203 7.281 4.863 1 94.06 95 GLU A C 1
ATOM 720 O O . GLU A 1 95 ? 14.984 7.898 5.59 1 94.06 95 GLU A O 1
ATOM 725 N N . ASP A 1 96 ? 13.977 7.66 3.607 1 94.69 96 ASP A N 1
ATOM 726 C CA . ASP A 1 96 ? 14.727 8.742 2.982 1 94.69 96 ASP A CA 1
ATOM 727 C C . ASP A 1 96 ? 13.906 10.031 2.945 1 94.69 96 ASP A C 1
ATOM 729 O O . ASP A 1 96 ? 14.406 11.078 2.533 1 94.69 96 ASP A O 1
ATOM 733 N N . VAL A 1 97 ? 12.664 9.93 3.371 1 94.56 97 VAL A N 1
ATOM 734 C CA . VAL A 1 97 ? 11.82 11.117 3.346 1 94.56 97 VAL A CA 1
ATOM 735 C C . VAL A 1 97 ? 12.039 11.93 4.617 1 94.56 97 VAL A C 1
ATOM 737 O O . VAL A 1 97 ? 12.148 11.367 5.711 1 94.56 97 VAL A O 1
ATOM 740 N N . ASP A 1 98 ? 12.18 13.195 4.469 1 94.38 98 ASP A N 1
ATOM 741 C CA . ASP A 1 98 ? 12.312 14.086 5.613 1 94.38 98 ASP A CA 1
ATOM 742 C C . ASP A 1 98 ? 11.156 15.086 5.66 1 94.38 98 ASP A C 1
ATOM 744 O O . ASP A 1 98 ? 10.734 15.602 4.625 1 94.38 98 ASP A O 1
ATOM 748 N N . TYR A 1 99 ? 10.688 15.25 6.809 1 97.19 99 TYR A N 1
ATOM 749 C CA . TYR A 1 99 ? 9.609 16.203 7.059 1 97.19 99 TYR A CA 1
ATOM 750 C C . TYR A 1 99 ? 10.039 17.266 8.062 1 97.19 99 TYR A C 1
ATOM 752 O O . TYR A 1 99 ? 10.961 17.047 8.852 1 97.19 99 TYR A O 1
ATOM 760 N N . GLY A 1 100 ? 9.414 18.391 7.957 1 95.88 100 GLY A N 1
ATOM 761 C CA . GLY A 1 100 ? 9.688 19.469 8.906 1 95.88 100 GLY A CA 1
ATOM 762 C C . GLY A 1 100 ? 8.477 19.844 9.742 1 95.88 100 GLY A C 1
ATOM 763 O O . GLY A 1 100 ? 7.352 19.469 9.414 1 95.88 100 GLY A O 1
ATOM 764 N N . GLY A 1 101 ? 8.859 20.516 10.875 1 97.38 101 GLY A N 1
ATOM 765 C CA . GLY A 1 101 ? 7.781 21.047 11.695 1 97.38 101 GLY A CA 1
ATOM 766 C C . GLY A 1 101 ? 6.879 19.953 12.258 1 97.38 101 GLY A C 1
ATOM 767 O O . GLY A 1 101 ? 7.359 18.922 12.734 1 97.38 101 GLY A O 1
ATOM 768 N N . PRO A 1 102 ? 5.578 20.234 12.25 1 98.19 102 PRO A N 1
ATOM 769 C CA . PRO A 1 102 ? 4.629 19.297 12.852 1 98.19 102 PRO A CA 1
ATOM 770 C C . PRO A 1 102 ? 4.5 18 12.062 1 98.19 102 PRO A C 1
ATOM 772 O O . PRO A 1 102 ? 3.994 17 12.586 1 98.19 102 PRO A O 1
ATOM 775 N N . ALA A 1 103 ? 4.973 17.984 10.883 1 98.31 103 ALA A N 1
ATOM 776 C CA . ALA A 1 103 ? 4.82 16.812 10.031 1 98.31 103 ALA A CA 1
ATOM 777 C C . ALA A 1 103 ? 5.945 15.812 10.273 1 98.31 103 ALA A C 1
ATOM 779 O O . ALA A 1 103 ? 5.926 14.703 9.734 1 98.31 103 ALA A O 1
ATOM 780 N N . THR A 1 104 ? 6.934 16.109 11.156 1 98.12 104 THR A N 1
ATOM 781 C CA . THR A 1 104 ? 8.141 15.312 11.375 1 98.12 104 THR A CA 1
ATOM 782 C C . THR A 1 104 ? 7.785 13.867 11.711 1 98.12 104 THR A C 1
ATOM 784 O O . THR A 1 104 ? 8.406 12.938 11.195 1 98.12 104 THR A O 1
ATOM 787 N N . PRO A 1 105 ? 6.723 13.594 12.469 1 98.31 105 PRO A N 1
ATOM 788 C CA . PRO A 1 105 ? 6.434 12.211 12.859 1 98.31 105 PRO A CA 1
ATOM 789 C C . PRO A 1 105 ? 5.887 11.375 11.711 1 98.31 105 PRO A C 1
ATOM 791 O O . PRO A 1 105 ? 5.789 10.148 11.82 1 98.31 105 PRO A O 1
ATOM 794 N N . LEU A 1 106 ? 5.508 11.992 10.578 1 98.19 106 LEU A N 1
ATOM 795 C CA . LEU A 1 106 ? 4.934 11.266 9.453 1 98.19 106 LEU A CA 1
ATOM 796 C C . LEU A 1 106 ? 5.891 10.188 8.953 1 98.19 106 LEU A C 1
ATOM 798 O O . LEU A 1 106 ? 5.457 9.125 8.5 1 98.19 106 LEU A O 1
ATOM 802 N N . LYS A 1 107 ? 7.23 10.477 9.062 1 97.38 107 LYS A N 1
ATOM 803 C CA . LYS A 1 107 ? 8.211 9.477 8.633 1 97.38 107 LYS A CA 1
ATOM 804 C C . LYS A 1 107 ? 7.988 8.148 9.352 1 97.38 107 LYS A C 1
ATOM 806 O O . LYS A 1 107 ? 7.961 7.094 8.711 1 97.38 107 LYS A O 1
ATOM 811 N N . GLU A 1 108 ? 7.777 8.242 10.625 1 97.56 108 GLU A N 1
ATOM 812 C CA . GLU A 1 108 ? 7.559 7.035 11.422 1 97.56 108 GLU A CA 1
ATOM 813 C C . GLU A 1 108 ? 6.25 6.352 11.039 1 97.56 108 GLU A C 1
ATOM 815 O O . GLU A 1 108 ? 6.152 5.125 11.055 1 97.56 108 GLU A O 1
ATOM 820 N N . VAL A 1 109 ? 5.227 7.113 10.711 1 98 109 VAL A N 1
ATOM 821 C CA . VAL A 1 109 ? 3.941 6.562 10.297 1 98 109 VAL A CA 1
ATOM 822 C C . VAL A 1 109 ? 4.117 5.746 9.016 1 98 109 VAL A C 1
ATOM 824 O O . VAL A 1 109 ? 3.641 4.613 8.93 1 98 109 VAL A O 1
ATOM 827 N N . TRP A 1 110 ? 4.848 6.324 8.039 1 97.19 110 TRP A N 1
ATOM 828 C CA . TRP A 1 110 ? 5.055 5.641 6.766 1 97.19 110 TRP A CA 1
ATOM 829 C C . TRP A 1 110 ? 5.879 4.371 6.961 1 97.19 110 TRP A C 1
ATOM 831 O O . TRP A 1 110 ? 5.613 3.348 6.328 1 97.19 110 TRP A O 1
ATOM 841 N N . ILE A 1 111 ? 6.883 4.41 7.852 1 97.38 111 ILE A N 1
ATOM 842 C CA . ILE A 1 111 ? 7.676 3.223 8.156 1 97.38 111 ILE A CA 1
ATOM 843 C C . ILE A 1 111 ? 6.781 2.148 8.766 1 97.38 111 ILE A C 1
ATOM 845 O O . ILE A 1 111 ? 6.875 0.973 8.406 1 97.38 111 ILE A O 1
ATOM 849 N N . ALA A 1 112 ? 5.922 2.562 9.641 1 97.69 112 ALA A N 1
ATOM 850 C CA . ALA A 1 112 ? 4.996 1.623 10.266 1 97.69 112 ALA A CA 1
ATOM 851 C C . ALA A 1 112 ? 4.098 0.959 9.227 1 97.69 112 ALA A C 1
ATOM 853 O O . ALA A 1 112 ? 3.855 -0.248 9.289 1 97.69 112 ALA A O 1
ATOM 854 N N . VAL A 1 113 ? 3.584 1.758 8.305 1 96.88 113 VAL A N 1
ATOM 855 C CA . VAL A 1 113 ? 2.742 1.213 7.246 1 96.88 113 VAL A CA 1
ATOM 856 C C . VAL A 1 113 ? 3.523 0.175 6.445 1 96.88 113 VAL A C 1
ATOM 858 O O . VAL A 1 113 ? 3.023 -0.921 6.184 1 96.88 113 VAL A O 1
ATOM 861 N N . ARG A 1 114 ? 4.762 0.503 6.062 1 96 114 ARG A N 1
ATOM 862 C CA . ARG A 1 114 ? 5.586 -0.426 5.293 1 96 114 ARG A CA 1
ATOM 863 C C . ARG A 1 114 ? 5.824 -1.716 6.07 1 96 114 ARG A C 1
ATOM 865 O O . ARG A 1 114 ? 5.773 -2.809 5.504 1 96 114 ARG A O 1
ATOM 872 N N . VAL A 1 115 ? 6.137 -1.591 7.355 1 96.56 115 VAL A N 1
ATOM 873 C CA . VAL A 1 115 ? 6.355 -2.766 8.195 1 96.56 115 VAL A CA 1
ATOM 874 C C . VAL A 1 115 ? 5.125 -3.67 8.148 1 96.56 115 VAL A C 1
ATOM 876 O O . VAL A 1 115 ? 5.25 -4.891 8.008 1 96.56 115 VAL A O 1
ATOM 879 N N . ASN A 1 116 ? 3.945 -3.119 8.227 1 95.81 116 ASN A N 1
ATOM 880 C CA . ASN A 1 116 ? 2.701 -3.881 8.211 1 95.81 116 ASN A CA 1
ATOM 881 C C . ASN A 1 116 ? 2.482 -4.555 6.855 1 95.81 116 ASN A C 1
ATOM 883 O O . ASN A 1 116 ? 2.064 -5.715 6.797 1 95.81 116 ASN A O 1
ATOM 887 N N . LEU A 1 117 ? 2.775 -3.859 5.816 1 93.94 117 LEU A N 1
ATOM 888 C CA . LEU A 1 117 ? 2.693 -4.438 4.48 1 93.94 117 LEU A CA 1
ATOM 889 C C . LEU A 1 117 ? 3.631 -5.633 4.344 1 93.94 117 LEU A C 1
ATOM 891 O O . LEU A 1 117 ? 3.229 -6.691 3.857 1 93.94 117 LEU A O 1
ATOM 895 N N . ARG A 1 118 ? 4.832 -5.469 4.816 1 95.19 118 ARG A N 1
ATOM 896 C CA . ARG A 1 118 ? 5.855 -6.504 4.719 1 95.19 118 ARG A CA 1
ATOM 897 C C . ARG A 1 118 ? 5.461 -7.738 5.527 1 95.19 118 ARG A C 1
ATOM 899 O O . ARG A 1 118 ? 5.738 -8.867 5.121 1 95.19 118 ARG A O 1
ATOM 906 N N . ALA A 1 119 ? 4.809 -7.426 6.621 1 95.5 119 ALA A N 1
ATOM 907 C CA . ALA A 1 119 ? 4.418 -8.516 7.512 1 95.5 119 ALA A CA 1
ATOM 908 C C . ALA A 1 119 ? 3.574 -9.547 6.773 1 95.5 119 ALA A C 1
ATOM 910 O O . ALA A 1 119 ? 3.664 -10.75 7.055 1 95.5 119 ALA A O 1
ATOM 911 N N . VAL A 1 120 ? 2.789 -9.117 5.781 1 97.25 120 VAL A N 1
ATOM 912 C CA . VAL A 1 120 ? 1.964 -10.047 5.016 1 97.25 120 VAL A CA 1
ATOM 913 C C . VAL A 1 120 ? 2.715 -10.492 3.762 1 97.25 120 VAL A C 1
ATOM 915 O O . VAL A 1 120 ? 2.943 -11.688 3.559 1 97.25 120 VAL A O 1
ATOM 918 N N . LEU A 1 121 ? 3.229 -9.57 3.014 1 97.75 121 LEU A N 1
ATOM 919 C CA . LEU A 1 121 ? 3.713 -9.828 1.66 1 97.75 121 LEU A CA 1
ATOM 920 C C . LEU A 1 121 ? 5.016 -10.617 1.688 1 97.75 121 LEU A C 1
ATOM 922 O O . LEU A 1 121 ? 5.289 -11.398 0.775 1 97.75 121 LEU A O 1
ATOM 926 N N . GLU A 1 122 ? 5.805 -10.539 2.781 1 97.69 122 GLU A N 1
ATOM 927 C CA . GLU A 1 122 ? 7.082 -11.242 2.869 1 97.69 122 GLU A CA 1
ATOM 928 C C . GLU A 1 122 ? 6.918 -12.602 3.539 1 97.69 122 GLU A C 1
ATOM 930 O O . GLU A 1 122 ? 7.855 -13.406 3.566 1 97.69 122 GLU A O 1
ATOM 935 N N . ASN A 1 123 ? 5.727 -12.844 4 1 98.31 123 ASN A N 1
ATOM 936 C CA . ASN A 1 123 ? 5.562 -14.086 4.754 1 98.31 123 ASN A CA 1
ATOM 937 C C . ASN A 1 123 ? 4.5 -14.984 4.125 1 98.31 123 ASN A C 1
ATOM 939 O O . ASN A 1 123 ? 4.07 -15.961 4.738 1 98.31 123 ASN A O 1
ATOM 943 N N . VAL A 1 124 ? 4.008 -14.688 3.016 1 98.75 124 VAL A N 1
ATOM 944 C CA . VAL A 1 124 ? 3.15 -15.539 2.195 1 98.75 124 VAL A CA 1
ATOM 945 C C . VAL A 1 124 ? 3.906 -15.977 0.945 1 98.75 124 VAL A C 1
ATOM 947 O O . VAL A 1 124 ? 4.344 -15.141 0.149 1 98.75 124 VAL A O 1
ATOM 950 N N . THR A 1 125 ? 4.105 -17.266 0.773 1 98.81 125 THR A N 1
ATOM 951 C CA . THR A 1 125 ? 4.859 -17.797 -0.351 1 98.81 125 THR A CA 1
ATOM 952 C C . THR A 1 125 ? 3.92 -18.266 -1.459 1 98.81 125 THR A C 1
ATOM 954 O O . THR A 1 125 ? 2.707 -18.359 -1.255 1 98.81 125 THR A O 1
ATOM 957 N N . LEU A 1 126 ? 4.512 -18.531 -2.641 1 98.81 126 LEU A N 1
ATOM 958 C CA . LEU A 1 126 ? 3.734 -19.094 -3.74 1 98.81 126 LEU A CA 1
ATOM 959 C C . LEU A 1 126 ? 3.123 -20.438 -3.346 1 98.81 126 LEU A C 1
ATOM 961 O O . LEU A 1 126 ? 2.008 -20.766 -3.758 1 98.81 126 LEU A O 1
ATOM 965 N N . THR A 1 127 ? 3.934 -21.234 -2.549 1 98.69 127 THR A N 1
ATOM 966 C CA . THR A 1 127 ? 3.422 -22.516 -2.074 1 98.69 127 THR A CA 1
ATOM 967 C C . THR A 1 127 ? 2.145 -22.328 -1.262 1 98.69 127 THR A C 1
ATOM 969 O O . THR A 1 127 ? 1.177 -23.078 -1.427 1 98.69 127 THR A O 1
ATOM 972 N N . ASP A 1 128 ? 2.135 -21.359 -0.361 1 98.75 128 ASP A N 1
ATOM 973 C CA . ASP A 1 128 ? 0.968 -21.078 0.472 1 98.75 128 ASP A CA 1
ATOM 974 C C . ASP A 1 128 ? -0.265 -20.797 -0.385 1 98.75 128 ASP A C 1
ATOM 976 O O . ASP A 1 128 ? -1.346 -21.328 -0.115 1 98.75 128 ASP A O 1
ATOM 980 N N . VAL A 1 129 ? -0.086 -19.984 -1.42 1 98.75 129 VAL A N 1
ATOM 981 C CA . VAL A 1 129 ? -1.207 -19.562 -2.254 1 98.75 129 VAL A CA 1
ATOM 982 C C . VAL A 1 129 ? -1.643 -20.719 -3.154 1 98.75 129 VAL A C 1
ATOM 984 O O . VAL A 1 129 ? -2.814 -21.094 -3.156 1 98.75 129 VAL A O 1
ATOM 987 N N . ALA A 1 130 ? -0.716 -21.328 -3.885 1 98.56 130 ALA A N 1
ATOM 988 C CA . ALA A 1 130 ? -1.025 -22.391 -4.836 1 98.56 130 ALA A CA 1
ATOM 989 C C . ALA A 1 130 ? -1.642 -23.594 -4.125 1 98.56 130 ALA A C 1
ATOM 991 O O . ALA A 1 130 ? -2.502 -24.281 -4.684 1 98.56 130 ALA A O 1
ATOM 992 N N . GLY A 1 131 ? -1.199 -23.828 -2.928 1 97.56 131 GLY A N 1
ATOM 993 C CA . GLY A 1 131 ? -1.688 -24.969 -2.16 1 97.56 131 GLY A CA 1
ATOM 994 C C . GLY A 1 131 ? -2.973 -24.672 -1.409 1 97.56 131 GLY A C 1
ATOM 995 O O . GLY A 1 131 ? -3.619 -25.578 -0.892 1 97.56 131 GLY A O 1
ATOM 996 N N . GLY A 1 132 ? -3.316 -23.453 -1.285 1 97 132 GLY A N 1
ATOM 997 C CA . GLY A 1 132 ? -4.523 -23.047 -0.588 1 97 132 GLY A CA 1
ATOM 998 C C . GLY A 1 13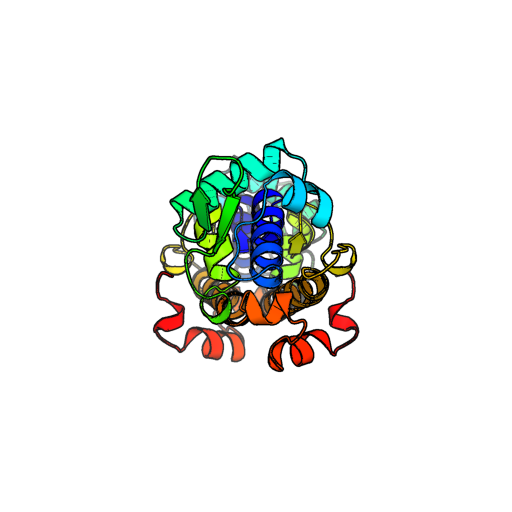2 ? -4.387 -23.094 0.922 1 97 132 GLY A C 1
ATOM 999 O O . GLY A 1 132 ? -5.383 -23.25 1.636 1 97 132 GLY A O 1
ATOM 1000 N N . GLU A 1 133 ? -3.18 -23.141 1.364 1 97.12 133 GLU A N 1
ATOM 1001 C CA . GLU A 1 133 ? -2.906 -23.172 2.797 1 97.12 133 GLU A CA 1
ATOM 1002 C C . GLU A 1 133 ? -2.15 -21.922 3.236 1 97.12 133 GLU A C 1
ATOM 1004 O O . GLU A 1 133 ? -0.942 -21.969 3.473 1 97.12 133 GLU A O 1
ATOM 1009 N N . LEU A 1 134 ? -2.916 -20.859 3.469 1 98.38 134 LEU A N 1
ATOM 1010 C CA . LEU A 1 134 ? -2.316 -19.594 3.885 1 98.38 134 LEU A CA 1
ATOM 1011 C C . LEU A 1 134 ? -1.897 -19.641 5.352 1 98.38 134 LEU A C 1
ATOM 1013 O O . LEU A 1 134 ? -2.49 -20.391 6.145 1 98.38 134 LEU A O 1
ATOM 1017 N N . PRO A 1 135 ? -0.829 -18.938 5.637 1 98.12 135 PRO A N 1
ATOM 1018 C CA . PRO A 1 135 ? -0.426 -18.891 7.043 1 98.12 135 PRO A CA 1
ATOM 1019 C C . PRO A 1 135 ? -1.567 -18.469 7.969 1 98.12 135 PRO A C 1
ATOM 1021 O O . PRO A 1 135 ? -2.451 -17.719 7.562 1 98.12 135 PRO A O 1
ATOM 1024 N N . GLU A 1 136 ? -1.512 -18.906 9.203 1 97.75 136 GLU A N 1
ATOM 1025 C CA . GLU A 1 136 ? -2.57 -18.672 10.188 1 97.75 136 GLU A CA 1
ATOM 1026 C C . GLU A 1 136 ? -2.818 -17.188 10.383 1 97.75 136 GLU A C 1
ATOM 1028 O O . GLU A 1 136 ? -3.963 -16.75 10.555 1 97.75 136 GLU A O 1
ATOM 1033 N N . PHE A 1 137 ? -1.789 -16.422 10.391 1 96.44 137 PHE A N 1
ATOM 1034 C CA . PHE A 1 137 ? -1.947 -15 10.656 1 96.44 137 PHE A CA 1
ATOM 1035 C C . PHE A 1 137 ? -2.791 -14.336 9.578 1 96.44 137 PHE A C 1
ATOM 1037 O O . PHE A 1 137 ? -3.49 -13.359 9.844 1 96.44 137 PHE A O 1
ATOM 1044 N N . VAL A 1 138 ? -2.756 -14.797 8.336 1 97.25 138 VAL A N 1
ATOM 1045 C CA . VAL A 1 138 ? -3.594 -14.258 7.266 1 97.25 138 VAL A CA 1
ATOM 1046 C C . VAL A 1 138 ? -5.062 -14.539 7.574 1 97.25 138 VAL A C 1
ATOM 1048 O O . VAL A 1 138 ? -5.91 -13.648 7.43 1 97.25 138 VAL A O 1
ATOM 1051 N N . HIS A 1 139 ? -5.324 -15.773 8.047 1 96.81 139 HIS A N 1
ATOM 1052 C CA . HIS A 1 139 ? -6.684 -16.109 8.445 1 96.81 139 HIS A CA 1
ATOM 1053 C C . HIS A 1 139 ? -7.164 -15.234 9.594 1 96.81 139 HIS A C 1
ATOM 1055 O O . HIS A 1 139 ? -8.32 -14.797 9.602 1 96.81 139 HIS A O 1
ATOM 1061 N N . GLU A 1 140 ? -6.25 -15.008 10.516 1 96.81 140 GLU A N 1
ATOM 1062 C CA . GLU A 1 140 ? -6.602 -14.164 11.656 1 96.81 140 GLU A CA 1
ATOM 1063 C C . GLU A 1 140 ? -6.934 -12.742 11.203 1 96.81 140 GLU A C 1
ATOM 1065 O O . GLU A 1 140 ? -7.895 -12.141 11.695 1 96.81 140 GLU A O 1
ATOM 1070 N N . LEU A 1 141 ? -6.18 -12.195 10.297 1 95.5 141 LEU A N 1
ATOM 1071 C CA . LEU A 1 141 ? -6.371 -10.836 9.805 1 95.5 141 LEU A CA 1
ATOM 1072 C C . LEU A 1 141 ? -7.691 -10.703 9.055 1 95.5 141 LEU A C 1
ATOM 1074 O O . LEU A 1 141 ? -8.312 -9.641 9.055 1 95.5 141 LEU A O 1
ATOM 1078 N N . THR A 1 142 ? -8.156 -11.75 8.477 1 95.62 142 THR A N 1
ATOM 1079 C CA . THR A 1 142 ? -9.312 -11.672 7.586 1 95.62 142 THR A CA 1
ATOM 1080 C C . THR A 1 142 ? -10.539 -12.289 8.242 1 95.62 142 THR A C 1
ATOM 1082 O O . THR A 1 142 ? -11.594 -12.406 7.609 1 95.62 142 THR A O 1
ATOM 1085 N N . ALA A 1 143 ? -10.391 -12.727 9.469 1 94.94 143 ALA A N 1
ATOM 1086 C CA . ALA A 1 143 ? -11.461 -13.438 10.156 1 94.94 143 ALA A CA 1
ATOM 1087 C C . ALA A 1 143 ? -12.602 -12.492 10.523 1 94.94 143 ALA A C 1
ATOM 1089 O O . ALA A 1 143 ? -13.766 -12.914 10.586 1 94.94 143 ALA A O 1
ATOM 1090 N N . ASP A 1 144 ? -12.211 -11.227 10.82 1 92.5 144 ASP A N 1
ATOM 1091 C CA . ASP A 1 144 ? -13.219 -10.219 11.156 1 92.5 144 ASP A CA 1
ATOM 1092 C C . ASP A 1 144 ? -14.039 -9.836 9.93 1 92.5 144 ASP A C 1
ATOM 1094 O O . ASP A 1 144 ? -13.492 -9.43 8.906 1 92.5 144 ASP A O 1
ATOM 1098 N N . PRO A 1 145 ? -15.383 -9.914 10.055 1 91.25 145 PRO A N 1
ATOM 1099 C CA . PRO A 1 145 ? -16.219 -9.523 8.906 1 91.25 145 PRO A CA 1
ATOM 1100 C C . PRO A 1 145 ? -15.922 -8.102 8.422 1 91.25 145 PRO A C 1
ATOM 1102 O O . PRO A 1 145 ? -16.109 -7.801 7.242 1 91.25 145 PRO A O 1
ATOM 1105 N N . GLU A 1 146 ? -15.398 -7.254 9.266 1 91.25 146 GLU A N 1
ATOM 1106 C CA . GLU A 1 146 ? -15.094 -5.871 8.914 1 91.25 146 GLU A CA 1
ATOM 1107 C C . GLU A 1 146 ? -13.922 -5.793 7.938 1 91.25 146 GLU A C 1
ATOM 1109 O O . GLU A 1 146 ? -13.75 -4.789 7.242 1 91.25 146 GLU A O 1
ATOM 1114 N N . ALA A 1 147 ? -13.148 -6.805 7.949 1 91.94 147 ALA A N 1
ATOM 1115 C CA . ALA A 1 147 ? -12.023 -6.863 7.012 1 91.94 147 ALA A CA 1
ATOM 1116 C C . ALA A 1 147 ? -12.516 -6.824 5.57 1 91.94 147 ALA A C 1
ATOM 1118 O O . ALA A 1 147 ? -11.789 -6.391 4.672 1 91.94 147 ALA A O 1
ATOM 1119 N N . TRP A 1 148 ? -13.758 -7.219 5.395 1 92.62 148 TRP A N 1
ATOM 1120 C CA . TRP A 1 148 ? -14.273 -7.387 4.039 1 92.62 148 TRP A CA 1
ATOM 1121 C C . TRP A 1 148 ? -15.164 -6.215 3.648 1 92.62 148 TRP A C 1
ATOM 1123 O O . TRP A 1 148 ? -15.68 -6.16 2.527 1 92.62 148 TRP A O 1
ATOM 1133 N N . ASN A 1 149 ? -15.273 -5.297 4.582 1 88.94 149 ASN A N 1
ATOM 1134 C CA . ASN A 1 149 ? -16.125 -4.141 4.328 1 88.94 149 ASN A CA 1
ATOM 1135 C C . ASN A 1 149 ? -15.414 -3.086 3.49 1 88.94 149 ASN A C 1
ATOM 1137 O O . ASN A 1 149 ? -14.211 -2.859 3.662 1 88.94 149 ASN A O 1
ATOM 1141 N N . ARG A 1 150 ? -16.281 -2.504 2.713 1 80.94 150 ARG A N 1
ATOM 1142 C CA . ARG A 1 150 ? -15.828 -1.409 1.863 1 80.94 150 ARG A CA 1
ATOM 1143 C C . ARG A 1 150 ? -15.656 -0.125 2.668 1 80.94 150 ARG A C 1
ATOM 1145 O O . ARG A 1 150 ? -16.5 0.219 3.488 1 80.94 150 ARG A O 1
ATOM 1152 N N . ARG A 1 151 ? -14.414 0.219 2.883 1 73.44 151 ARG A N 1
ATOM 1153 C CA . ARG A 1 151 ? -14.195 1.498 3.551 1 73.44 151 ARG A CA 1
ATOM 1154 C C . ARG A 1 151 ? -13.297 2.406 2.711 1 73.44 151 ARG A C 1
ATOM 1156 O O . ARG A 1 151 ? -12.484 1.925 1.917 1 73.44 151 ARG A O 1
ATOM 1163 N N . MET B 1 1 ? 2.863 -0.057 -0.775 1 85.75 1 MET B N 1
ATOM 1164 C CA . MET B 1 1 ? 2.092 1.184 -0.765 1 85.75 1 MET B CA 1
ATOM 1165 C C . MET B 1 1 ? 2.863 2.309 -1.445 1 85.75 1 MET B C 1
ATOM 1167 O O . MET B 1 1 ? 4.066 2.461 -1.231 1 85.75 1 MET B O 1
ATOM 1171 N N . HIS B 1 2 ? 2.195 2.99 -2.449 1 89.38 2 HIS B N 1
ATOM 1172 C CA . HIS B 1 2 ? 2.809 4.129 -3.123 1 89.38 2 HIS B CA 1
ATOM 1173 C C . HIS B 1 2 ? 2.014 5.406 -2.883 1 89.38 2 HIS B C 1
ATOM 1175 O O . HIS B 1 2 ? 0.915 5.57 -3.418 1 89.38 2 HIS B O 1
ATOM 1181 N N . ILE B 1 3 ? 2.551 6.281 -2.039 1 93.44 3 ILE B N 1
ATOM 1182 C CA . ILE B 1 3 ? 1.938 7.566 -1.717 1 93.44 3 ILE B CA 1
ATOM 1183 C C . ILE B 1 3 ? 2.377 8.617 -2.732 1 93.44 3 ILE B C 1
ATOM 1185 O O . ILE B 1 3 ? 3.574 8.828 -2.938 1 93.44 3 ILE B O 1
ATOM 1189 N N . THR B 1 4 ? 1.438 9.211 -3.385 1 94.5 4 THR B N 1
ATOM 1190 C CA . THR B 1 4 ? 1.736 10.242 -4.375 1 94.5 4 THR B CA 1
ATOM 1191 C C . THR B 1 4 ? 2.125 11.547 -3.693 1 94.5 4 THR B C 1
ATOM 1193 O O . THR B 1 4 ? 1.895 11.727 -2.494 1 94.5 4 THR B O 1
ATOM 1196 N N . ALA B 1 5 ? 2.705 12.461 -4.477 1 95.19 5 ALA B N 1
ATOM 1197 C CA . ALA B 1 5 ? 3.012 13.797 -3.975 1 95.19 5 ALA B CA 1
ATOM 1198 C C . ALA B 1 5 ? 1.751 14.492 -3.477 1 95.19 5 ALA B C 1
ATOM 1200 O O . ALA B 1 5 ? 1.773 15.172 -2.443 1 95.19 5 ALA B O 1
ATOM 1201 N N . LYS B 1 6 ? 0.681 14.281 -4.191 1 96.31 6 LYS B N 1
ATOM 1202 C CA . LYS B 1 6 ? -0.573 14.945 -3.84 1 96.31 6 LYS B CA 1
ATOM 1203 C C . LYS B 1 6 ? -1.041 14.531 -2.447 1 96.31 6 LYS B C 1
ATOM 1205 O O . LYS B 1 6 ? -1.396 15.383 -1.629 1 96.31 6 LYS B O 1
ATOM 1210 N N . VAL B 1 7 ? -1.051 13.266 -2.168 1 96.56 7 VAL B N 1
ATOM 1211 C CA . VAL B 1 7 ? -1.474 12.773 -0.861 1 96.56 7 VAL B CA 1
ATOM 1212 C C . VAL B 1 7 ? -0.504 13.258 0.213 1 96.56 7 VAL B C 1
ATOM 1214 O O . VAL B 1 7 ? -0.926 13.695 1.286 1 96.56 7 VAL B O 1
ATOM 1217 N N . ASP B 1 8 ? 0.789 13.141 -0.053 1 97.44 8 ASP B N 1
ATOM 1218 C CA . ASP B 1 8 ? 1.8 13.578 0.902 1 97.44 8 ASP B CA 1
ATOM 1219 C C . ASP B 1 8 ? 1.604 15.047 1.269 1 97.44 8 ASP B C 1
ATOM 1221 O O . ASP B 1 8 ? 1.589 15.406 2.449 1 97.44 8 ASP B O 1
ATOM 1225 N N . TYR B 1 9 ? 1.42 15.867 0.239 1 98.12 9 TYR B N 1
ATOM 1226 C CA . TYR B 1 9 ? 1.21 17.297 0.469 1 98.12 9 TYR B CA 1
ATOM 1227 C C . TYR B 1 9 ? -0.091 17.531 1.225 1 98.12 9 TYR B C 1
ATOM 1229 O O . TYR B 1 9 ? -0.169 18.438 2.064 1 98.12 9 TYR B O 1
ATOM 1237 N N . ALA B 1 10 ? -1.07 16.766 0.928 1 98.56 10 ALA B N 1
ATOM 1238 C CA . ALA B 1 10 ? -2.354 16.906 1.612 1 98.56 10 ALA B CA 1
ATOM 1239 C C . ALA B 1 10 ? -2.215 16.625 3.104 1 98.56 10 ALA B C 1
ATOM 1241 O O . ALA B 1 10 ? -2.689 17.391 3.941 1 98.56 10 ALA B O 1
ATOM 1242 N N . VAL B 1 11 ? -1.542 15.523 3.402 1 98.62 11 VAL B N 1
ATOM 1243 C CA . VAL B 1 11 ? -1.364 15.141 4.801 1 98.62 11 VAL B CA 1
ATOM 1244 C C . VAL B 1 11 ? -0.564 16.219 5.531 1 98.62 11 VAL B C 1
ATOM 1246 O O . VAL B 1 11 ? -0.953 16.656 6.613 1 98.62 11 VAL B O 1
ATOM 1249 N N . ARG B 1 12 ? 0.49 16.672 4.934 1 98.62 12 ARG B N 1
ATOM 1250 C CA . ARG B 1 12 ? 1.336 17.688 5.539 1 98.62 12 ARG B CA 1
ATOM 1251 C C . ARG B 1 12 ? 0.564 18.984 5.742 1 98.62 12 ARG B C 1
ATOM 1253 O O . ARG B 1 12 ? 0.726 19.656 6.766 1 98.62 12 ARG B O 1
ATOM 1260 N N . THR B 1 13 ? -0.219 19.344 4.773 1 98.75 13 THR B N 1
ATOM 1261 C CA . THR B 1 13 ? -1.043 20.531 4.867 1 98.75 13 THR B CA 1
ATOM 1262 C C . THR B 1 13 ? -1.985 20.453 6.066 1 98.75 13 THR B C 1
ATOM 1264 O O . THR B 1 13 ? -2.049 21.375 6.879 1 98.75 13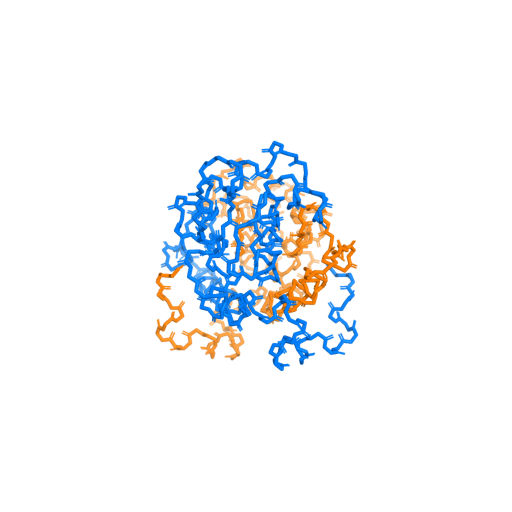 THR B O 1
ATOM 1267 N N . LEU B 1 14 ? -2.643 19.359 6.23 1 98.88 14 LEU B N 1
ATOM 1268 C CA . LEU B 1 14 ? -3.615 19.203 7.305 1 98.88 14 LEU B CA 1
ATOM 1269 C C . LEU B 1 14 ? -2.922 19.125 8.656 1 98.88 14 LEU B C 1
ATOM 1271 O O . LEU B 1 14 ? -3.443 19.625 9.656 1 98.88 14 LEU B O 1
ATOM 1275 N N . VAL B 1 15 ? -1.775 18.453 8.664 1 98.81 15 VAL B N 1
ATOM 1276 C CA . VAL B 1 15 ? -1.009 18.375 9.906 1 98.81 15 VAL B CA 1
ATOM 1277 C C . VAL B 1 15 ? -0.588 19.781 10.344 1 98.81 15 VAL B C 1
ATOM 1279 O O . VAL B 1 15 ? -0.658 20.109 11.531 1 98.81 15 VAL B O 1
ATOM 1282 N N . GLU B 1 16 ? -0.156 20.641 9.398 1 98.75 16 GLU B N 1
ATOM 1283 C CA . GLU B 1 16 ? 0.198 22.031 9.695 1 98.75 16 GLU B CA 1
ATOM 1284 C C . GLU B 1 16 ? -1.007 22.797 10.227 1 98.75 16 GLU B C 1
ATOM 1286 O O . GLU B 1 16 ? -0.896 23.547 11.203 1 98.75 16 GLU B O 1
ATOM 1291 N N . LEU B 1 17 ? -2.127 22.625 9.609 1 98.75 17 LEU B N 1
ATOM 1292 C CA . LEU B 1 17 ? -3.34 23.281 10.07 1 98.75 17 LEU B CA 1
ATOM 1293 C C . LEU B 1 17 ? -3.691 22.859 11.492 1 98.75 17 LEU B C 1
ATOM 1295 O O . LEU B 1 17 ? -4.129 23.672 12.297 1 98.75 17 LEU B O 1
ATOM 1299 N N . ALA B 1 18 ? -3.557 21.562 11.703 1 98.69 18 ALA B N 1
ATOM 1300 C CA . ALA B 1 18 ? -3.814 21.047 13.047 1 98.69 18 ALA B CA 1
ATOM 1301 C C . ALA B 1 18 ? -2.908 21.719 14.07 1 98.69 18 ALA B C 1
ATOM 1303 O O . ALA B 1 18 ? -3.342 22.031 15.188 1 98.69 18 ALA B O 1
ATOM 1304 N N . ALA B 1 19 ? -1.672 21.953 13.734 1 98.31 19 ALA B N 1
ATOM 1305 C CA . ALA B 1 19 ? -0.69 22.562 14.633 1 98.31 19 ALA B CA 1
ATOM 1306 C C . ALA B 1 19 ? -1.002 24.031 14.867 1 98.31 19 ALA B C 1
ATOM 1308 O O . ALA B 1 19 ? -0.767 24.547 15.961 1 98.31 19 ALA B O 1
ATOM 1309 N N . VAL B 1 20 ? -1.472 24.719 13.828 1 96.75 20 VAL B N 1
ATOM 1310 C CA . VAL B 1 20 ? -1.829 26.125 13.914 1 96.75 20 VAL B CA 1
ATOM 1311 C C . VAL B 1 20 ? -2.998 26.297 14.883 1 96.75 20 VAL B C 1
ATOM 1313 O O . VAL B 1 20 ? -3.014 27.234 15.68 1 96.75 20 VAL B O 1
ATOM 1316 N N . GLY B 1 21 ? -3.953 25.391 14.82 1 94.88 21 GLY B N 1
ATOM 1317 C CA . GLY B 1 21 ? -5.121 25.5 15.68 1 94.88 21 GLY B CA 1
ATOM 1318 C C . GLY B 1 21 ? -6.355 25.984 14.953 1 94.88 21 GLY B C 1
ATOM 1319 O O . GLY B 1 21 ? -6.516 25.75 13.75 1 94.88 21 GLY B O 1
ATOM 1320 N N . PRO B 1 22 ? -7.238 26.594 15.68 1 94.19 22 PRO B N 1
ATOM 1321 C CA . PRO B 1 22 ? -8.562 26.906 15.133 1 94.19 22 PRO B CA 1
ATOM 1322 C C . PRO B 1 22 ? -8.547 28.109 14.211 1 94.19 22 PRO B C 1
ATOM 1324 O O . PRO B 1 22 ? -9.484 28.312 13.43 1 94.19 22 PRO B O 1
ATOM 1327 N N . ASP B 1 23 ? -7.516 28.906 14.273 1 94.88 23 ASP B N 1
ATOM 1328 C CA . ASP B 1 23 ? -7.457 30.125 13.461 1 94.88 23 ASP B CA 1
ATOM 1329 C C . ASP B 1 23 ? -7.113 29.797 12.008 1 94.88 23 ASP B C 1
ATOM 1331 O O . ASP B 1 23 ? -6.355 28.859 11.742 1 94.88 23 ASP B O 1
ATOM 1335 N N . PRO B 1 24 ? -7.66 30.562 11.094 1 97.81 24 PRO B N 1
ATOM 1336 C CA . PRO B 1 24 ? -7.328 30.344 9.688 1 97.81 24 PRO B CA 1
ATOM 1337 C C . PRO B 1 24 ? -5.848 30.594 9.383 1 97.81 24 PRO B C 1
ATOM 1339 O O . PRO B 1 24 ? -5.242 31.5 9.953 1 97.81 24 PRO B O 1
ATOM 1342 N N . ALA B 1 25 ? -5.289 29.75 8.586 1 98.19 25 ALA B N 1
ATOM 1343 C CA . ALA B 1 25 ? -3.92 29.922 8.102 1 98.19 25 ALA B CA 1
ATOM 1344 C C . ALA B 1 25 ? -3.898 30.281 6.625 1 98.19 25 ALA B C 1
ATOM 1346 O O . ALA B 1 25 ? -4.664 29.734 5.828 1 98.19 25 ALA B O 1
ATOM 1347 N N . LYS B 1 26 ? -3.055 31.203 6.297 1 97.56 26 LYS B N 1
ATOM 1348 C CA . LYS B 1 26 ? -2.906 31.625 4.906 1 97.56 26 LYS B CA 1
ATOM 1349 C C . LYS B 1 26 ? -2.195 30.547 4.082 1 97.56 26 LYS B C 1
ATOM 1351 O O . LYS B 1 26 ? -1.279 29.891 4.574 1 97.56 26 LYS B O 1
ATOM 1356 N N . ALA B 1 27 ? -2.594 30.453 2.795 1 97.19 27 ALA B N 1
ATOM 1357 C CA . ALA B 1 27 ? -1.974 29.5 1.884 1 97.19 27 ALA B CA 1
ATOM 1358 C C . ALA B 1 27 ? -0.466 29.719 1.804 1 97.19 27 ALA B C 1
ATOM 1360 O O . ALA B 1 27 ? 0.304 28.75 1.747 1 97.19 27 ALA B O 1
ATOM 1361 N N . GLU B 1 28 ? -0.078 30.984 1.846 1 96.81 28 GLU B N 1
ATOM 1362 C CA . GLU B 1 28 ? 1.342 31.312 1.763 1 96.81 28 GLU B CA 1
ATOM 1363 C C . GLU B 1 28 ? 2.113 30.734 2.947 1 96.81 28 GLU B C 1
ATOM 1365 O O . GLU B 1 28 ? 3.225 30.234 2.783 1 96.81 28 GLU B O 1
ATOM 1370 N N . PHE B 1 29 ? 1.565 30.875 4.086 1 97.81 29 PHE B N 1
ATOM 1371 C CA . PHE B 1 29 ? 2.188 30.312 5.281 1 97.81 29 PHE B CA 1
ATOM 1372 C C . PHE B 1 29 ? 2.312 28.797 5.168 1 97.81 29 PHE B C 1
ATOM 1374 O O . PHE B 1 29 ? 3.375 28.234 5.445 1 97.81 29 PHE B O 1
ATOM 1381 N N . LEU B 1 30 ? 1.263 28.109 4.777 1 98.25 30 LEU B N 1
ATOM 1382 C CA . LEU B 1 30 ? 1.254 26.656 4.645 1 98.25 30 LEU B CA 1
ATOM 1383 C C . LEU B 1 30 ? 2.311 26.188 3.648 1 98.25 30 LEU B C 1
ATOM 1385 O O . LEU B 1 30 ? 3.045 25.234 3.914 1 98.25 30 LEU B O 1
ATOM 1389 N N . ALA B 1 31 ? 2.338 26.891 2.479 1 98.19 31 ALA B N 1
ATOM 1390 C CA . ALA B 1 31 ? 3.311 26.562 1.438 1 98.19 31 ALA B CA 1
ATOM 1391 C C . ALA B 1 31 ? 4.738 26.672 1.965 1 98.19 31 ALA B C 1
ATOM 1393 O O . ALA B 1 31 ? 5.551 25.781 1.767 1 98.19 31 ALA B O 1
ATOM 1394 N N . LYS B 1 32 ? 5.051 27.75 2.676 1 97.88 32 LYS B N 1
ATOM 1395 C CA . LYS B 1 32 ? 6.391 28.016 3.193 1 97.88 32 LYS B CA 1
ATOM 1396 C C . LYS B 1 32 ? 6.746 27.047 4.312 1 97.88 32 LYS B C 1
ATOM 1398 O O . LYS B 1 32 ? 7.832 26.453 4.316 1 97.88 32 LYS B O 1
ATOM 1403 N N . SER B 1 33 ? 5.84 26.859 5.227 1 97.5 33 SER B N 1
ATOM 1404 C CA . SER B 1 33 ? 6.094 26.062 6.418 1 97.5 33 SER B CA 1
ATOM 1405 C C . SER B 1 33 ? 6.34 24.594 6.059 1 97.5 33 SER B C 1
ATOM 1407 O O . SER B 1 33 ? 7.168 23.922 6.684 1 97.5 33 SER B O 1
ATOM 1409 N N . GLN B 1 34 ? 5.652 24.062 5.039 1 97.5 34 GLN B N 1
ATOM 1410 C CA . GLN B 1 34 ? 5.762 22.641 4.688 1 97.5 34 GLN B CA 1
ATOM 1411 C C . GLN B 1 34 ? 6.48 22.469 3.354 1 97.5 34 GLN B C 1
ATOM 1413 O O . GLN B 1 34 ? 6.535 21.359 2.818 1 97.5 34 GLN B O 1
ATOM 1418 N N . VAL B 1 35 ? 7.008 23.578 2.803 1 96.56 35 VAL B N 1
ATOM 1419 C CA . VAL B 1 35 ? 7.797 23.578 1.573 1 96.56 35 VAL B CA 1
ATOM 1420 C C . VAL B 1 35 ? 7.008 22.891 0.458 1 96.56 35 VAL B C 1
ATOM 1422 O O . VAL B 1 35 ? 7.504 21.953 -0.174 1 96.56 35 VAL B O 1
ATOM 1425 N N . ILE B 1 36 ? 5.797 23.297 0.278 1 97.62 36 ILE B N 1
ATOM 1426 C CA . ILE B 1 36 ? 4.922 22.781 -0.771 1 97.62 36 ILE B CA 1
ATOM 1427 C C . ILE B 1 36 ? 4.82 23.797 -1.905 1 97.62 36 ILE B C 1
ATOM 1429 O O . ILE B 1 36 ? 4.492 24.969 -1.674 1 97.62 36 ILE B O 1
ATOM 1433 N N . PRO B 1 37 ? 5.133 23.359 -3.115 1 96.94 37 PRO B N 1
ATOM 1434 C CA . PRO B 1 37 ? 4.926 24.281 -4.23 1 96.94 37 PRO B CA 1
ATOM 1435 C C . PRO B 1 37 ? 3.492 24.797 -4.312 1 96.94 37 PRO B C 1
ATOM 1437 O O . PRO B 1 37 ? 2.545 24.031 -4.113 1 96.94 37 PRO B O 1
ATOM 1440 N N . HIS B 1 38 ? 3.322 26.094 -4.613 1 96.06 38 HIS B N 1
ATOM 1441 C CA . HIS B 1 38 ? 2.045 26.797 -4.527 1 96.06 38 HIS B CA 1
ATOM 1442 C C . HIS B 1 38 ? 0.986 26.125 -5.395 1 96.06 38 HIS B C 1
ATOM 1444 O O . HIS B 1 38 ? -0.152 25.938 -4.957 1 96.06 38 HIS B O 1
ATOM 1450 N N . LYS B 1 39 ? 1.371 25.75 -6.59 1 95.44 39 LYS B N 1
ATOM 1451 C CA . LYS B 1 39 ? 0.405 25.125 -7.492 1 95.44 39 LYS B CA 1
ATOM 1452 C C . LYS B 1 39 ? -0.138 23.828 -6.91 1 95.44 39 LYS B C 1
ATOM 1454 O O . LYS B 1 39 ? -1.331 23.531 -7.027 1 95.44 39 LYS B O 1
ATOM 1459 N N . PHE B 1 40 ? 0.68 23.062 -6.301 1 96.44 40 PHE B N 1
ATOM 1460 C CA . PHE B 1 40 ? 0.255 21.812 -5.688 1 96.44 40 PHE B CA 1
ATOM 1461 C C . PHE B 1 40 ? -0.621 22.078 -4.469 1 96.44 40 PHE B C 1
ATOM 1463 O O . PHE B 1 40 ? -1.606 21.375 -4.242 1 96.44 40 PHE B O 1
ATOM 1470 N N . LEU B 1 41 ? -0.259 23.094 -3.703 1 98.19 41 LEU B N 1
ATOM 1471 C CA . LEU B 1 41 ? -1.025 23.422 -2.504 1 98.19 41 LEU B CA 1
ATOM 1472 C C . LEU B 1 41 ? -2.455 23.812 -2.859 1 98.19 41 LEU B C 1
ATOM 1474 O O . LEU B 1 41 ? -3.402 23.406 -2.188 1 98.19 41 LEU B O 1
ATOM 1478 N N . GLU B 1 42 ? -2.605 24.578 -3.873 1 97 42 GLU B N 1
ATOM 1479 C CA . GLU B 1 42 ? -3.936 25 -4.301 1 97 42 GLU B CA 1
ATOM 1480 C C . GLU B 1 42 ? -4.801 23.797 -4.676 1 97 42 GLU B C 1
ATOM 1482 O O . GLU B 1 42 ? -5.969 23.734 -4.297 1 97 42 GLU B O 1
ATOM 1487 N N . ALA B 1 43 ? -4.215 22.922 -5.445 1 97.25 43 ALA B N 1
ATOM 1488 C CA . ALA B 1 43 ? -4.934 21.719 -5.859 1 97.25 43 ALA B CA 1
ATOM 1489 C C . ALA B 1 43 ? -5.316 20.859 -4.648 1 97.25 43 ALA B C 1
ATOM 1491 O O . ALA B 1 43 ? -6.449 20.375 -4.559 1 97.25 43 ALA B O 1
ATOM 1492 N N . VAL B 1 44 ? -4.398 20.719 -3.773 1 97.5 44 VAL B N 1
ATOM 1493 C CA . VAL B 1 44 ? -4.59 19.922 -2.566 1 97.5 44 VAL B CA 1
ATOM 1494 C C . VAL B 1 44 ? -5.695 20.547 -1.712 1 97.5 44 VAL B C 1
ATOM 1496 O O . VAL B 1 44 ? -6.582 19.844 -1.228 1 97.5 44 VAL B O 1
ATOM 1499 N N . LEU B 1 45 ? -5.629 21.859 -1.523 1 98.19 45 LEU B N 1
ATOM 1500 C CA . LEU B 1 45 ? -6.629 22.562 -0.716 1 98.19 45 LEU B CA 1
ATOM 1501 C C . LEU B 1 45 ? -8.016 22.438 -1.34 1 98.19 45 LEU B C 1
ATOM 1503 O O . LEU B 1 45 ? -9.008 22.312 -0.626 1 98.19 45 LEU B O 1
ATOM 1507 N N . SER B 1 46 ? -8.055 22.469 -2.621 1 97.75 46 SER B N 1
ATOM 1508 C CA . SER B 1 46 ? -9.32 22.281 -3.322 1 97.75 46 SER B CA 1
ATOM 1509 C C . SER B 1 46 ? -9.891 20.891 -3.055 1 97.75 46 SER B C 1
ATOM 1511 O O . SER B 1 46 ? -11.07 20.75 -2.721 1 97.75 46 SER B O 1
ATOM 1513 N N . ASP B 1 47 ? -9.07 19.859 -3.176 1 97.62 47 ASP B N 1
ATOM 1514 C CA . ASP B 1 47 ? -9.492 18.484 -2.912 1 97.62 47 ASP B CA 1
ATOM 1515 C C . ASP B 1 47 ? -9.945 18.312 -1.464 1 97.62 47 ASP B C 1
ATOM 1517 O O . ASP B 1 47 ? -10.961 17.656 -1.196 1 97.62 47 ASP B O 1
ATOM 1521 N N . LEU B 1 48 ? -9.203 18.891 -0.546 1 98.44 48 LEU B N 1
ATOM 1522 C CA . LEU B 1 48 ? -9.492 18.766 0.877 1 98.44 48 LEU B CA 1
ATOM 1523 C C . LEU B 1 48 ? -10.797 19.469 1.232 1 98.44 48 LEU B C 1
ATOM 1525 O O . LEU B 1 48 ? -11.539 19.016 2.1 1 98.44 48 LEU B O 1
ATOM 1529 N N . ARG B 1 49 ? -11.055 20.578 0.584 1 98 49 ARG B N 1
ATOM 1530 C CA . ARG B 1 49 ? -12.328 21.266 0.776 1 98 49 ARG B CA 1
ATOM 1531 C C . ARG B 1 49 ? -13.484 20.422 0.257 1 98 49 ARG B C 1
ATOM 1533 O O . ARG B 1 49 ? -14.5 20.266 0.938 1 98 49 ARG B O 1
ATOM 1540 N N . ARG B 1 50 ? -13.32 19.891 -0.896 1 97.44 50 ARG B N 1
ATOM 1541 C CA . ARG B 1 50 ? -14.359 19.047 -1.476 1 97.44 50 ARG B CA 1
ATOM 1542 C C . ARG B 1 50 ? -14.609 17.812 -0.604 1 97.44 50 ARG B C 1
ATOM 1544 O O . ARG B 1 50 ? -15.742 17.344 -0.508 1 97.44 50 ARG B O 1
ATOM 1551 N N . GLY B 1 51 ? -13.539 17.391 -0.009 1 97.25 51 GLY B N 1
ATOM 1552 C CA . GLY B 1 51 ? -13.633 16.219 0.841 1 97.25 51 GLY B CA 1
ATOM 1553 C C . GLY B 1 51 ? -14.125 16.531 2.24 1 97.25 51 GLY B C 1
ATOM 1554 O O . GLY B 1 51 ? -14.266 15.625 3.072 1 97.25 51 GLY B O 1
ATOM 1555 N N . GLY B 1 52 ? -14.344 17.766 2.525 1 98.12 52 GLY B N 1
ATOM 1556 C CA . GLY B 1 52 ? -14.898 18.172 3.811 1 98.12 52 GLY B CA 1
ATOM 1557 C C . GLY B 1 52 ? -13.867 18.156 4.93 1 98.12 52 GLY B C 1
ATOM 1558 O O . GLY B 1 52 ? -14.219 17.969 6.094 1 98.12 52 GLY B O 1
ATOM 1559 N N . LEU B 1 53 ? -12.617 18.344 4.621 1 98.69 53 LEU B N 1
ATOM 1560 C CA . LEU B 1 53 ? -11.578 18.281 5.641 1 98.69 53 LEU B CA 1
ATOM 1561 C C . LEU B 1 53 ? -11.055 19.672 5.988 1 98.69 53 LEU B C 1
ATOM 1563 O O . LEU B 1 53 ? -10.422 19.859 7.027 1 98.69 53 LEU B O 1
ATOM 1567 N N . VAL B 1 54 ? -11.312 20.625 5.109 1 98.31 54 VAL B N 1
ATOM 1568 C CA . VAL B 1 54 ? -10.836 22 5.289 1 98.31 54 VAL B CA 1
ATOM 1569 C C . VAL B 1 54 ? -11.961 22.984 4.953 1 98.31 54 VAL B C 1
ATOM 1571 O O . VAL B 1 54 ? -12.766 22.734 4.055 1 98.31 54 VAL B O 1
ATOM 1574 N N . ASN B 1 55 ? -12.023 23.984 5.695 1 98.38 55 ASN B N 1
ATOM 1575 C CA . ASN B 1 55 ? -12.82 25.156 5.352 1 98.38 55 ASN B CA 1
ATOM 1576 C C . ASN B 1 55 ? -11.945 26.328 4.895 1 98.38 55 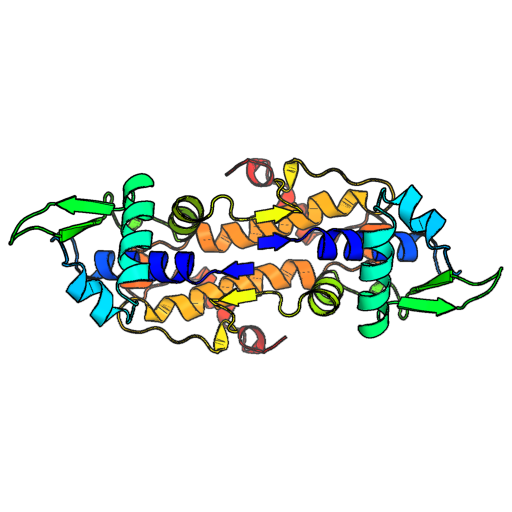ASN B C 1
ATOM 1578 O O . ASN B 1 55 ? -10.742 26.328 5.137 1 98.38 55 ASN B O 1
ATOM 1582 N N . SER B 1 56 ? -12.531 27.234 4.199 1 97.81 56 SER B N 1
ATOM 1583 C CA . SER B 1 56 ? -11.789 28.406 3.744 1 97.81 56 SER B CA 1
ATOM 1584 C C . SER B 1 56 ? -12.664 29.656 3.775 1 97.81 56 SER B C 1
ATOM 1586 O O . SER B 1 56 ? -13.891 29.562 3.744 1 97.81 56 SER B O 1
ATOM 1588 N N . ARG B 1 57 ? -12.055 30.734 3.969 1 97 57 ARG B N 1
ATOM 1589 C CA . ARG B 1 57 ? -12.68 32.062 3.902 1 97 57 ARG B CA 1
ATOM 1590 C C . ARG B 1 57 ? -11.773 33.031 3.182 1 97 57 ARG B C 1
ATOM 1592 O O . ARG B 1 57 ? -10.562 33.062 3.389 1 97 57 ARG B O 1
ATOM 1599 N N . ARG B 1 58 ? -12.414 33.812 2.328 1 94.88 58 ARG B N 1
ATOM 1600 C CA . ARG B 1 58 ? -11.656 34.844 1.6 1 94.88 58 ARG B CA 1
ATOM 1601 C C . ARG B 1 58 ? -11.5 36.094 2.432 1 94.88 58 ARG B C 1
ATOM 1603 O O . ARG B 1 58 ? -12.281 36.344 3.361 1 94.88 58 ARG B O 1
ATOM 1610 N N . GLY B 1 59 ? -10.523 37.031 2.07 1 93.19 59 GLY B N 1
ATOM 1611 C CA . GLY B 1 59 ? -10.32 38.312 2.709 1 93.19 59 GLY B CA 1
ATOM 1612 C C . GLY B 1 59 ? -9.07 38.375 3.561 1 93.19 59 GLY B C 1
ATOM 1613 O O . GLY B 1 59 ? -8.414 37.344 3.773 1 93.19 59 GLY B O 1
ATOM 1614 N N . PRO B 1 60 ? -8.758 39.5 4.07 1 92.44 60 PRO B N 1
ATOM 1615 C CA . PRO B 1 60 ? -7.516 39.719 4.816 1 92.44 60 PRO B CA 1
ATOM 1616 C C . PRO B 1 60 ? -7.434 38.844 6.074 1 92.44 60 PRO B C 1
ATOM 1618 O O . PRO B 1 60 ? -6.344 38.469 6.484 1 92.44 60 PRO B O 1
ATOM 1621 N N . ASP B 1 61 ? -8.648 38.562 6.664 1 92 61 ASP B N 1
ATOM 1622 C CA . ASP B 1 61 ? -8.664 37.719 7.875 1 92 61 ASP B CA 1
ATOM 1623 C C . ASP B 1 61 ? -9.023 36.281 7.555 1 92 61 ASP B C 1
ATOM 1625 O O . ASP B 1 61 ? -9.344 35.5 8.453 1 92 61 ASP B O 1
ATOM 1629 N N . GLY B 1 62 ? -8.953 36 6.254 1 96.19 62 GLY B N 1
ATOM 1630 C CA . GLY B 1 62 ? -9.352 34.688 5.84 1 96.19 62 GLY B CA 1
ATOM 1631 C C . GLY B 1 62 ? -8.195 33.688 5.793 1 96.19 62 GLY B C 1
ATOM 1632 O O . GLY B 1 62 ? -7.141 33.938 6.375 1 96.19 62 GLY B O 1
ATOM 1633 N N . GLY B 1 63 ? -8.461 32.531 5.262 1 98.06 63 GLY B N 1
ATOM 1634 C CA . GLY B 1 63 ? -7.527 31.422 5.184 1 98.06 63 GLY B CA 1
ATOM 1635 C C . GLY B 1 63 ? -8.211 30.062 5.262 1 98.06 63 GLY B C 1
ATOM 1636 O O . GLY B 1 63 ? -9.344 29.906 4.801 1 98.06 63 GLY B O 1
ATOM 1637 N N . TYR B 1 64 ? -7.398 29.156 5.645 1 98.69 64 TYR B N 1
ATOM 1638 C CA . TYR B 1 64 ? -7.859 27.781 5.715 1 98.69 64 TYR B CA 1
ATOM 1639 C C . TYR B 1 64 ? -7.797 27.25 7.145 1 98.69 64 TYR B C 1
ATOM 1641 O O . TYR B 1 64 ? -6.887 27.609 7.902 1 98.69 64 TYR B O 1
ATOM 1649 N N . TRP B 1 65 ? -8.805 26.453 7.52 1 98.44 65 TRP B N 1
ATOM 1650 C CA . TRP B 1 65 ? -8.766 25.781 8.805 1 98.44 65 TRP B CA 1
ATOM 1651 C C . TRP B 1 65 ? -9.453 24.422 8.727 1 98.44 65 TRP B C 1
ATOM 1653 O O . TRP B 1 65 ? -10.156 24.125 7.75 1 98.44 65 TRP B O 1
ATOM 1663 N N . LEU B 1 66 ? -9.219 23.562 9.656 1 98.62 66 LEU B N 1
ATOM 1664 C CA . LEU B 1 66 ? -9.781 22.219 9.633 1 98.62 66 LEU B CA 1
ATOM 1665 C C . LEU B 1 66 ? -11.297 22.266 9.742 1 98.62 66 LEU B C 1
ATOM 1667 O O . LEU B 1 66 ? -11.852 23.047 10.516 1 98.62 66 LEU B O 1
ATOM 1671 N N . ALA B 1 67 ? -11.961 21.422 9.062 1 98.12 67 ALA B N 1
ATOM 1672 C CA . ALA B 1 67 ? -13.422 21.391 9.047 1 98.12 67 ALA B CA 1
ATOM 1673 C C . ALA B 1 67 ? -13.969 20.641 10.258 1 98.12 67 ALA B C 1
ATOM 1675 O O . ALA B 1 67 ? -15.148 20.75 10.586 1 98.12 67 ALA B O 1
ATOM 1676 N N . ARG B 1 68 ? -13.172 19.781 10.844 1 96.75 68 ARG B N 1
ATOM 1677 C CA . ARG B 1 68 ? -13.477 19.078 12.078 1 96.75 68 ARG B CA 1
ATOM 1678 C C . ARG B 1 68 ? -12.227 18.922 12.945 1 96.75 68 ARG B C 1
ATOM 1680 O O . ARG B 1 68 ? -11.125 19.25 12.508 1 96.75 68 ARG B O 1
ATOM 1687 N N . SER B 1 69 ? -12.461 18.438 14.172 1 98 69 SER B N 1
ATOM 1688 C CA . SER B 1 69 ? -11.344 18.359 15.109 1 98 69 SER B CA 1
ATOM 1689 C C . SER B 1 69 ? -10.234 17.453 14.57 1 98 69 SER B C 1
ATOM 1691 O O . SER B 1 69 ? -10.508 16.422 13.953 1 98 69 SER B O 1
ATOM 1693 N N . ALA B 1 70 ? -8.992 17.859 14.844 1 98.5 70 ALA B N 1
ATOM 1694 C CA . ALA B 1 70 ? -7.816 17.141 14.344 1 98.5 70 ALA B CA 1
ATOM 1695 C C . ALA B 1 70 ? -7.773 15.719 14.883 1 98.5 70 ALA B C 1
ATOM 1697 O O . ALA B 1 70 ? -7.207 14.828 14.25 1 98.5 70 ALA B O 1
ATOM 1698 N N . ASP B 1 71 ? -8.359 15.469 16.078 1 98.25 71 ASP B N 1
ATOM 1699 C CA . ASP B 1 71 ? -8.328 14.148 16.703 1 98.25 71 ASP B CA 1
ATOM 1700 C C . ASP B 1 71 ? -9.344 13.211 16.062 1 98.25 71 ASP B C 1
ATOM 1702 O O . ASP B 1 71 ? -9.336 12.008 16.312 1 98.25 71 ASP B O 1
ATOM 1706 N N . GLU B 1 72 ? -10.156 13.75 15.117 1 98.06 72 GLU B N 1
ATOM 1707 C CA . GLU B 1 72 ? -11.172 12.961 14.422 1 98.06 72 GLU B CA 1
ATOM 1708 C C . GLU B 1 72 ? -10.742 12.641 12.992 1 98.06 72 GLU B C 1
ATOM 1710 O O . GLU B 1 72 ? -11.422 11.883 12.297 1 98.06 72 GLU B O 1
ATOM 1715 N N . ILE B 1 73 ? -9.719 13.242 12.508 1 98.62 73 ILE B N 1
ATOM 1716 C CA . ILE B 1 73 ? -9.258 13.062 11.133 1 98.62 73 ILE B CA 1
ATOM 1717 C C . ILE B 1 73 ? -8.039 12.141 11.117 1 98.62 73 ILE B C 1
ATOM 1719 O O . ILE B 1 73 ? -7.004 12.461 11.703 1 98.62 73 ILE B O 1
ATOM 1723 N N . THR B 1 74 ? -8.188 10.992 10.445 1 98.69 74 THR B N 1
ATOM 1724 C CA . THR B 1 74 ? -7.09 10.039 10.344 1 98.69 74 THR B CA 1
ATOM 1725 C C . THR B 1 74 ? -6.324 10.234 9.039 1 98.69 74 THR B C 1
ATOM 1727 O O . THR B 1 74 ? -6.789 10.93 8.141 1 98.69 74 THR B O 1
ATOM 1730 N N . ILE B 1 75 ? -5.168 9.625 8.961 1 98.56 75 ILE B N 1
ATOM 1731 C CA . ILE B 1 75 ? -4.398 9.664 7.727 1 98.56 75 ILE B CA 1
ATOM 1732 C C . ILE B 1 75 ? -5.191 9 6.602 1 98.56 75 ILE B C 1
ATOM 1734 O O . ILE B 1 75 ? -5.133 9.43 5.449 1 98.56 75 ILE B O 1
ATOM 1738 N N . ALA B 1 76 ? -5.969 7.953 6.973 1 97.75 76 ALA B N 1
ATOM 1739 C CA . ALA B 1 76 ? -6.812 7.273 5.992 1 97.75 76 ALA B CA 1
ATOM 1740 C C . ALA B 1 76 ? -7.852 8.227 5.406 1 97.75 76 ALA B C 1
ATOM 1742 O O . ALA B 1 76 ? -8.133 8.188 4.207 1 97.75 76 ALA B O 1
ATOM 1743 N N . ASP B 1 77 ? -8.422 9.078 6.277 1 98 77 ASP B N 1
ATOM 1744 C CA . ASP B 1 77 ? -9.406 10.055 5.816 1 98 77 ASP B CA 1
ATOM 1745 C C . ASP B 1 77 ? -8.82 10.961 4.734 1 98 77 ASP B C 1
ATOM 1747 O O . ASP B 1 77 ? -9.484 11.273 3.75 1 98 77 ASP B O 1
ATOM 1751 N N . VAL B 1 78 ? -7.594 11.352 4.918 1 98.25 78 VAL B N 1
ATOM 1752 C CA . VAL B 1 78 ? -6.93 12.25 3.98 1 98.25 78 VAL B CA 1
ATOM 1753 C C . VAL B 1 78 ? -6.719 11.539 2.646 1 98.25 78 VAL B C 1
ATOM 1755 O O . VAL B 1 78 ? -7.035 12.086 1.586 1 98.25 78 VAL B O 1
ATOM 1758 N N . ILE B 1 79 ? -6.223 10.312 2.68 1 96.75 79 ILE B N 1
ATOM 1759 C CA . ILE B 1 79 ? -5.973 9.539 1.47 1 96.75 79 ILE B CA 1
ATOM 1760 C C . ILE B 1 79 ? -7.277 9.328 0.709 1 96.75 79 ILE B C 1
ATOM 1762 O O . ILE B 1 79 ? -7.34 9.539 -0.504 1 96.75 79 ILE B O 1
ATOM 1766 N N . ARG B 1 80 ? -8.352 9 1.408 1 95.69 80 ARG B N 1
ATOM 1767 C CA . ARG B 1 80 ? -9.648 8.75 0.777 1 95.69 80 ARG B CA 1
ATOM 1768 C C . ARG B 1 80 ? -10.18 10.016 0.106 1 95.69 80 ARG B C 1
ATOM 1770 O O . ARG B 1 80 ? -10.773 9.945 -0.971 1 95.69 80 ARG B O 1
ATOM 1777 N N . ALA B 1 81 ? -9.961 11.117 0.771 1 95.81 81 ALA B N 1
ATOM 1778 C CA . ALA B 1 81 ? -10.461 12.383 0.242 1 95.81 81 ALA B CA 1
ATOM 1779 C C . ALA B 1 81 ? -9.719 12.773 -1.031 1 95.81 81 ALA B C 1
ATOM 1781 O O . ALA B 1 81 ? -10.297 13.383 -1.934 1 95.81 81 ALA B O 1
ATOM 1782 N N . VAL B 1 82 ? -8.477 12.391 -1.143 1 95.25 82 VAL B N 1
ATOM 1783 C CA . VAL B 1 82 ? -7.637 12.914 -2.211 1 95.25 82 VAL B CA 1
ATOM 1784 C C . VAL B 1 82 ? -7.543 11.898 -3.344 1 95.25 82 VAL B C 1
ATOM 1786 O O . VAL B 1 82 ? -7.566 12.266 -4.52 1 95.25 82 VAL B O 1
ATOM 1789 N N . GLU B 1 83 ? -7.402 10.57 -3.023 1 91.75 83 GLU B N 1
ATOM 1790 C CA . GLU B 1 83 ? -7.105 9.594 -4.066 1 91.75 83 GLU B CA 1
ATOM 1791 C C . GLU B 1 83 ? -8.094 8.438 -4.031 1 91.75 83 GLU B C 1
ATOM 1793 O O . GLU B 1 83 ? -8.109 7.598 -4.938 1 91.75 83 GLU B O 1
ATOM 1798 N N . GLY B 1 84 ? -8.891 8.336 -3.043 1 91.19 84 GLY B N 1
ATOM 1799 C CA . GLY B 1 84 ? -9.891 7.273 -3.01 1 91.19 84 GLY B CA 1
ATOM 1800 C C . GLY B 1 84 ? -9.508 6.129 -2.086 1 91.19 84 GLY B C 1
ATOM 1801 O O . GLY B 1 84 ? -9.008 6.355 -0.983 1 91.19 84 GLY B O 1
ATOM 1802 N N . PRO B 1 85 ? -9.789 4.898 -2.471 1 92.56 85 PRO B N 1
ATOM 1803 C CA . PRO B 1 85 ? -9.617 3.768 -1.556 1 92.56 85 PRO B CA 1
ATOM 1804 C C . PRO B 1 85 ? -8.156 3.551 -1.163 1 92.56 85 PRO B C 1
ATOM 1806 O O . PRO B 1 85 ? -7.246 3.916 -1.916 1 92.56 85 PRO B O 1
ATOM 1809 N N . LEU B 1 86 ? -7.902 2.912 0.021 1 93.56 86 LEU B N 1
ATOM 1810 C CA . LEU B 1 86 ? -6.566 2.662 0.549 1 93.56 86 LEU B CA 1
ATOM 1811 C C . LEU B 1 86 ? -5.883 1.532 -0.214 1 93.56 86 LEU B C 1
ATOM 1813 O O . LEU B 1 86 ? -4.652 1.441 -0.226 1 93.56 86 LEU B O 1
ATOM 1817 N N . ALA B 1 87 ? -6.754 0.687 -0.79 1 93.69 87 ALA B N 1
ATOM 1818 C CA . ALA B 1 87 ? -6.203 -0.454 -1.517 1 93.69 87 ALA B CA 1
ATOM 1819 C C . ALA B 1 87 ? -7.02 -0.753 -2.77 1 93.69 87 ALA B C 1
ATOM 1821 O O . ALA B 1 87 ? -8.25 -0.668 -2.75 1 93.69 87 ALA B O 1
ATOM 1822 N N . SER B 1 88 ? -6.402 -1.062 -3.803 1 94.31 88 SER B N 1
ATOM 1823 C CA . SER B 1 88 ? -7.031 -1.522 -5.035 1 94.31 88 SER B CA 1
ATOM 1824 C C . SER B 1 88 ? -6.152 -2.539 -5.758 1 94.31 88 SER B C 1
ATOM 1826 O O . SER B 1 88 ? -4.926 -2.488 -5.66 1 94.31 88 SER B O 1
ATOM 1828 N N . ILE B 1 89 ? -6.742 -3.541 -6.383 1 95 89 ILE B N 1
ATOM 1829 C CA . ILE B 1 89 ? -6.094 -4.523 -7.242 1 95 89 ILE B CA 1
ATOM 1830 C C . ILE B 1 89 ? -6.582 -4.352 -8.68 1 95 89 ILE B C 1
ATOM 1832 O O . ILE B 1 89 ? -7.73 -4.668 -8.992 1 95 89 ILE B O 1
ATOM 1836 N N . ARG B 1 90 ? -5.781 -3.887 -9.602 1 92.62 90 ARG B N 1
ATOM 1837 C CA . ARG B 1 90 ? -6.152 -3.58 -10.984 1 92.62 90 ARG B CA 1
ATOM 1838 C C . ARG B 1 90 ? -7.355 -2.645 -11.023 1 92.62 90 ARG B C 1
ATOM 1840 O O . ARG B 1 90 ? -8.297 -2.871 -11.789 1 92.62 90 ARG B O 1
ATOM 1847 N N . GLY B 1 91 ? -7.402 -1.792 -10.117 1 91.19 91 GLY B N 1
ATOM 1848 C CA . GLY B 1 91 ? -8.461 -0.795 -10.117 1 91.19 91 GLY B CA 1
ATOM 1849 C C . GLY B 1 91 ? -9.719 -1.26 -9.414 1 91.19 91 GLY B C 1
ATOM 1850 O O . GLY B 1 91 ? -10.703 -0.517 -9.328 1 91.19 91 GLY B O 1
ATOM 1851 N N . GLN B 1 92 ? -9.68 -2.424 -8.82 1 94.12 92 GLN B N 1
ATOM 1852 C CA . GLN B 1 92 ? -10.836 -2.971 -8.125 1 94.12 92 GLN B CA 1
ATOM 1853 C C . GLN B 1 92 ? -10.578 -3.076 -6.625 1 94.12 92 GLN B C 1
ATOM 1855 O O . GLN B 1 92 ? -9.43 -3.174 -6.191 1 94.12 92 GLN B O 1
ATOM 1860 N N . ARG B 1 93 ? -11.703 -3.068 -5.918 1 93.94 93 ARG B N 1
ATOM 1861 C CA . ARG B 1 93 ? -11.586 -3.379 -4.496 1 93.94 93 ARG B CA 1
ATOM 1862 C C . ARG B 1 93 ? -11.188 -4.836 -4.285 1 93.94 93 ARG B C 1
ATOM 1864 O O . ARG B 1 93 ? -11.625 -5.715 -5.031 1 93.94 93 ARG B O 1
ATOM 1871 N N . PRO B 1 94 ? -10.359 -5.039 -3.23 1 94.12 94 PRO B N 1
ATOM 1872 C CA . PRO B 1 94 ? -9.906 -6.41 -3.004 1 94.12 94 PRO B CA 1
ATOM 1873 C C . PRO B 1 94 ? -11.055 -7.406 -2.893 1 94.12 94 PRO B C 1
ATOM 1875 O O . PRO B 1 94 ? -10.961 -8.523 -3.402 1 94.12 94 PRO B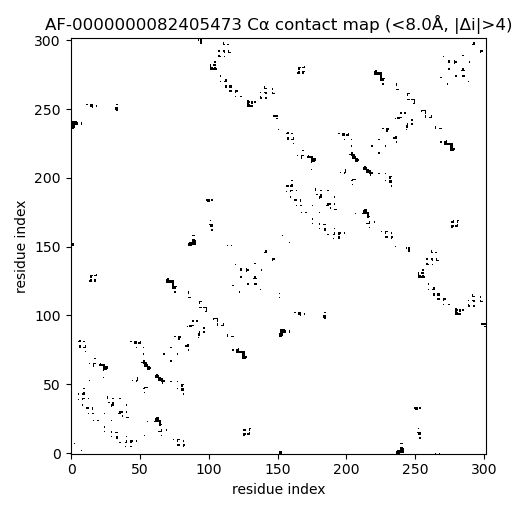 O 1
ATOM 1878 N N . GLU B 1 95 ? -12.195 -6.977 -2.268 1 93.88 95 GLU B N 1
ATOM 1879 C CA . GLU B 1 95 ? -13.312 -7.895 -2.053 1 93.88 95 GLU B CA 1
ATOM 1880 C C . GLU B 1 95 ? -14.039 -8.188 -3.361 1 93.88 95 GLU B C 1
ATOM 1882 O O . GLU B 1 95 ? -14.828 -9.133 -3.438 1 93.88 95 GLU B O 1
ATOM 1887 N N . ASP B 1 96 ? -13.773 -7.43 -4.406 1 94.5 96 ASP B N 1
ATOM 1888 C CA . ASP B 1 96 ? -14.484 -7.578 -5.672 1 94.5 96 ASP B CA 1
ATOM 1889 C C . ASP B 1 96 ? -13.641 -8.352 -6.688 1 94.5 96 ASP B C 1
ATOM 1891 O O . ASP B 1 96 ? -14.109 -8.648 -7.789 1 94.5 96 ASP B O 1
ATOM 1895 N N . VAL B 1 97 ? -12.406 -8.641 -6.305 1 94.5 97 VAL B N 1
ATOM 1896 C CA . VAL B 1 97 ? -11.539 -9.359 -7.238 1 94.5 97 VAL B CA 1
ATOM 1897 C C . VAL B 1 97 ? -11.773 -10.859 -7.109 1 94.5 97 VAL B C 1
ATOM 1899 O O . VAL B 1 97 ? -11.906 -11.383 -6 1 94.5 97 VAL B O 1
ATOM 1902 N N . ASP B 1 98 ? -11.914 -11.5 -8.203 1 94.31 98 ASP B N 1
ATOM 1903 C CA . ASP B 1 98 ? -12.055 -12.953 -8.211 1 94.31 98 ASP B CA 1
ATOM 1904 C C . ASP B 1 98 ? -10.883 -13.609 -8.938 1 94.31 98 ASP B C 1
ATOM 1906 O O . ASP B 1 98 ? -10.422 -13.109 -9.961 1 94.31 98 ASP B O 1
ATOM 1910 N N . TYR B 1 99 ? -10.445 -14.625 -8.352 1 97.19 99 TYR B N 1
ATOM 1911 C CA . TYR B 1 99 ? -9.359 -15.414 -8.914 1 97.19 99 TYR B CA 1
ATOM 1912 C C . TYR B 1 99 ? -9.812 -16.844 -9.172 1 97.19 99 TYR B C 1
ATOM 1914 O O . TYR B 1 99 ? -10.766 -17.328 -8.555 1 97.19 99 TYR B O 1
ATOM 1922 N N . GLY B 1 100 ? -9.164 -17.469 -10.102 1 95.81 100 GLY B N 1
ATOM 1923 C CA . GLY B 1 100 ? -9.445 -18.875 -10.398 1 95.81 100 GLY B CA 1
ATOM 1924 C C . GLY B 1 100 ? -8.258 -19.781 -10.141 1 95.81 100 GLY B C 1
ATOM 1925 O O . GLY B 1 100 ? -7.125 -19.312 -10.008 1 95.81 100 GLY B O 1
ATOM 1926 N N . GLY B 1 101 ? -8.672 -21.078 -10.023 1 97.31 101 GLY B N 1
ATOM 1927 C CA . GLY B 1 101 ? -7.609 -22.062 -9.906 1 97.31 101 GLY B CA 1
ATOM 1928 C C . GLY B 1 101 ? -6.746 -21.875 -8.68 1 97.31 101 GLY B C 1
ATOM 1929 O O . GLY B 1 101 ? -7.258 -21.609 -7.586 1 97.31 101 GLY B O 1
ATOM 1930 N N . PRO B 1 102 ? -5.438 -22.047 -8.852 1 98.19 102 PRO B N 1
ATOM 1931 C CA . PRO B 1 102 ? -4.523 -21.984 -7.711 1 98.19 102 PRO B CA 1
ATOM 1932 C C . PRO B 1 102 ? -4.391 -20.562 -7.152 1 98.19 102 PRO B C 1
ATOM 1934 O O . PRO B 1 102 ? -3.916 -20.391 -6.027 1 98.19 102 PRO B O 1
ATOM 1937 N N . ALA B 1 103 ? -4.82 -19.609 -7.879 1 98.31 103 ALA B N 1
ATOM 1938 C CA . ALA B 1 103 ? -4.66 -18.219 -7.453 1 98.31 103 ALA B CA 1
ATOM 1939 C C . ALA B 1 103 ? -5.812 -17.781 -6.551 1 98.31 103 ALA B C 1
ATOM 1941 O O . ALA B 1 103 ? -5.793 -16.688 -5.992 1 98.31 103 ALA B O 1
ATOM 1942 N N . THR B 1 104 ? -6.816 -18.656 -6.277 1 98.12 104 THR B N 1
ATOM 1943 C CA . THR B 1 104 ? -8.039 -18.328 -5.562 1 98.12 104 THR B CA 1
ATOM 1944 C C . THR B 1 104 ? -7.727 -17.734 -4.195 1 98.12 104 THR B C 1
ATOM 1946 O O . THR B 1 104 ? -8.344 -16.734 -3.789 1 98.12 104 THR B O 1
ATOM 1949 N N . PRO B 1 105 ? -6.699 -18.172 -3.477 1 98.31 105 PRO B N 1
ATOM 1950 C CA . PRO B 1 105 ? -6.449 -17.656 -2.131 1 98.31 105 PRO B CA 1
ATOM 1951 C C . PRO B 1 105 ? -5.875 -16.234 -2.148 1 98.31 105 PRO B C 1
ATOM 1953 O O . PRO B 1 105 ? -5.805 -15.586 -1.104 1 98.31 105 PRO B O 1
ATOM 1956 N N . LEU B 1 106 ? -5.449 -15.719 -3.324 1 98.12 106 LEU B N 1
ATOM 1957 C CA . LEU B 1 106 ? -4.848 -14.391 -3.414 1 98.12 106 LEU B CA 1
ATOM 1958 C C . LEU B 1 106 ? -5.809 -13.328 -2.896 1 98.12 106 LEU B C 1
ATOM 1960 O O . LEU B 1 106 ? -5.379 -12.328 -2.312 1 98.12 106 LEU B O 1
ATOM 1964 N N . LYS B 1 107 ? -7.145 -13.57 -3.096 1 97.25 107 LYS B N 1
ATOM 1965 C CA . LYS B 1 107 ? -8.133 -12.609 -2.598 1 97.25 107 LYS B CA 1
ATOM 1966 C C . LYS B 1 107 ? -7.957 -12.367 -1.102 1 97.25 107 LYS B C 1
ATOM 1968 O O . LYS B 1 107 ? -7.926 -11.227 -0.65 1 97.25 107 LYS B O 1
ATOM 1973 N N . GLU B 1 108 ? -7.789 -13.438 -0.385 1 97.5 108 GLU B N 1
ATOM 1974 C CA . GLU B 1 108 ? -7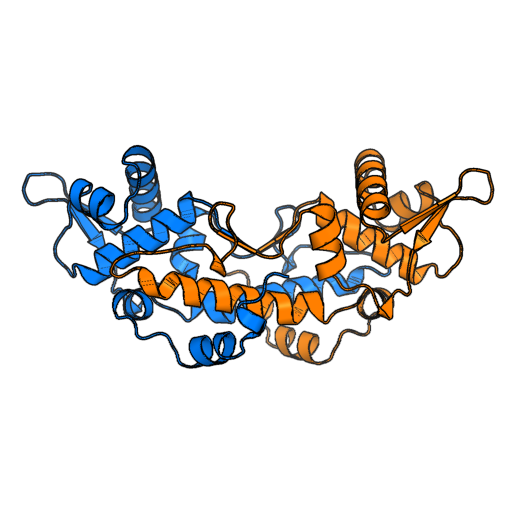.617 -13.344 1.062 1 97.5 108 GLU B CA 1
ATOM 1975 C C . GLU B 1 108 ? -6.309 -12.648 1.417 1 97.5 108 GLU B C 1
ATOM 1977 O O . GLU B 1 108 ? -6.234 -11.914 2.404 1 97.5 108 GLU B O 1
ATOM 1982 N N . VAL B 1 109 ? -5.258 -12.867 0.643 1 98 109 VAL B N 1
ATOM 1983 C CA . VAL B 1 109 ? -3.971 -12.227 0.871 1 98 109 VAL B CA 1
ATOM 1984 C C . VAL B 1 109 ? -4.117 -10.711 0.735 1 98 109 VAL B C 1
ATOM 1986 O O . VAL B 1 109 ? -3.656 -9.953 1.597 1 98 109 VAL B O 1
ATOM 1989 N N . TRP B 1 110 ? -4.805 -10.273 -0.343 1 97.12 110 TRP B N 1
ATOM 1990 C CA . TRP B 1 110 ? -4.98 -8.844 -0.58 1 97.12 110 TRP B CA 1
ATOM 1991 C C . TRP B 1 110 ? -5.836 -8.211 0.514 1 97.12 110 TRP B C 1
ATOM 1993 O O . TRP B 1 110 ? -5.566 -7.09 0.948 1 97.12 110 TRP B O 1
ATOM 2003 N N . ILE B 1 111 ? -6.855 -8.922 0.995 1 97.31 111 ILE B N 1
ATOM 2004 C CA . ILE B 1 111 ? -7.68 -8.43 2.094 1 97.31 111 ILE B CA 1
ATOM 2005 C C . ILE B 1 111 ? -6.828 -8.281 3.35 1 97.31 111 ILE B C 1
ATOM 2007 O O . ILE B 1 111 ? -6.934 -7.277 4.059 1 97.31 111 ILE B O 1
ATOM 2011 N N . ALA B 1 112 ? -5.996 -9.227 3.584 1 97.62 112 ALA B N 1
ATOM 2012 C CA . ALA B 1 112 ? -5.109 -9.172 4.742 1 97.62 112 ALA B CA 1
ATOM 2013 C C . ALA B 1 112 ? -4.191 -7.957 4.668 1 97.62 112 ALA B C 1
ATOM 2015 O O . ALA B 1 112 ? -3.969 -7.273 5.672 1 97.62 112 ALA B O 1
ATOM 2016 N N . VAL B 1 113 ? -3.629 -7.723 3.484 1 96.81 113 VAL B N 1
ATOM 2017 C CA . VAL B 1 113 ? -2.762 -6.562 3.299 1 96.81 113 VAL B CA 1
ATOM 2018 C C . VAL B 1 113 ? -3.535 -5.285 3.607 1 96.81 113 VAL B C 1
ATOM 2020 O O . VAL B 1 113 ? -3.047 -4.414 4.332 1 96.81 113 VAL B O 1
ATOM 2023 N N . ARG B 1 114 ? -4.758 -5.156 3.08 1 95.94 114 ARG B N 1
ATOM 2024 C CA . ARG B 1 114 ? -5.57 -3.969 3.322 1 95.94 114 ARG B CA 1
ATOM 2025 C C . ARG B 1 114 ? -5.855 -3.795 4.809 1 95.94 114 ARG B C 1
ATOM 2027 O O . ARG B 1 114 ? -5.805 -2.68 5.332 1 95.94 114 ARG B O 1
ATOM 2034 N N . VAL B 1 115 ? -6.207 -4.883 5.477 1 96.5 115 VAL B N 1
ATOM 2035 C CA . VAL B 1 115 ? -6.477 -4.828 6.91 1 96.5 115 VAL B CA 1
ATOM 2036 C C . VAL B 1 115 ? -5.262 -4.258 7.641 1 96.5 115 VAL B C 1
ATOM 2038 O O . VAL B 1 115 ? -5.402 -3.402 8.516 1 96.5 115 VAL B O 1
ATOM 2041 N N . ASN B 1 116 ? -4.082 -4.684 7.301 1 95.81 116 ASN B N 1
ATOM 2042 C CA . ASN B 1 116 ? -2.85 -4.223 7.934 1 95.81 116 ASN B CA 1
ATOM 2043 C C . ASN B 1 116 ? -2.592 -2.746 7.652 1 95.81 116 ASN B C 1
ATOM 2045 O O . ASN B 1 116 ? -2.191 -1.999 8.547 1 95.81 116 ASN B O 1
ATOM 2049 N N . LEU B 1 117 ? -2.836 -2.348 6.453 1 93.81 117 LEU B N 1
ATOM 2050 C CA . LEU B 1 117 ? -2.719 -0.941 6.09 1 93.81 117 LEU B CA 1
ATOM 2051 C C . LEU B 1 117 ? -3.672 -0.084 6.914 1 93.81 117 LEU B C 1
ATOM 2053 O O . LEU B 1 117 ? -3.271 0.943 7.465 1 93.81 117 LEU B O 1
ATOM 2057 N N . ARG B 1 118 ? -4.875 -0.533 7.031 1 95.12 118 ARG B N 1
ATOM 2058 C CA . ARG B 1 118 ? -5.914 0.196 7.754 1 95.12 118 ARG B CA 1
ATOM 2059 C C . ARG B 1 118 ? -5.574 0.304 9.234 1 95.12 118 ARG B C 1
ATOM 2061 O O . ARG B 1 118 ? -5.852 1.324 9.867 1 95.12 118 ARG B O 1
ATOM 2068 N N . ALA B 1 119 ? -4.961 -0.761 9.68 1 95.44 119 ALA B N 1
ATOM 2069 C CA . ALA B 1 119 ? -4.629 -0.806 11.102 1 95.44 119 ALA B CA 1
ATOM 2070 C C . ALA B 1 119 ? -3.773 0.393 11.5 1 95.44 119 ALA B C 1
ATOM 2072 O O . ALA B 1 119 ? -3.896 0.907 12.617 1 95.44 119 ALA B O 1
ATOM 2073 N N . VAL B 1 120 ? -2.943 0.907 10.586 1 97.25 120 VAL B N 1
ATOM 2074 C CA . VAL B 1 120 ? -2.105 2.064 10.883 1 97.25 120 VAL B CA 1
ATOM 2075 C C . VAL B 1 120 ? -2.816 3.344 10.453 1 97.25 120 VAL B C 1
ATOM 2077 O O . VAL B 1 120 ? -3.055 4.238 11.266 1 97.25 120 VAL B O 1
ATOM 2080 N N . LEU B 1 121 ? -3.291 3.377 9.25 1 97.75 121 LEU B N 1
ATOM 2081 C CA . LEU B 1 121 ? -3.732 4.613 8.617 1 97.75 121 LEU B CA 1
ATOM 2082 C C . LEU B 1 121 ? -5.047 5.094 9.219 1 97.75 121 LEU B C 1
ATOM 2084 O O . LEU B 1 121 ? -5.305 6.301 9.281 1 97.75 121 LEU B O 1
ATOM 2088 N N . GLU B 1 122 ? -5.863 4.188 9.797 1 97.69 122 GLU B N 1
ATOM 2089 C CA . GLU B 1 122 ? -7.152 4.566 10.367 1 97.69 122 GLU B CA 1
ATOM 2090 C C . GLU B 1 122 ? -7.035 4.859 11.859 1 97.69 122 GLU B C 1
ATOM 2092 O O . GLU B 1 122 ? -7.984 5.344 12.484 1 97.69 122 GLU B O 1
ATOM 2097 N N . ASN B 1 123 ? -5.863 4.617 12.367 1 98.31 123 ASN B N 1
ATOM 2098 C CA . ASN B 1 123 ? -5.746 4.773 13.812 1 98.31 123 ASN B CA 1
ATOM 2099 C C . ASN B 1 123 ? -4.676 5.797 14.188 1 98.31 123 ASN B C 1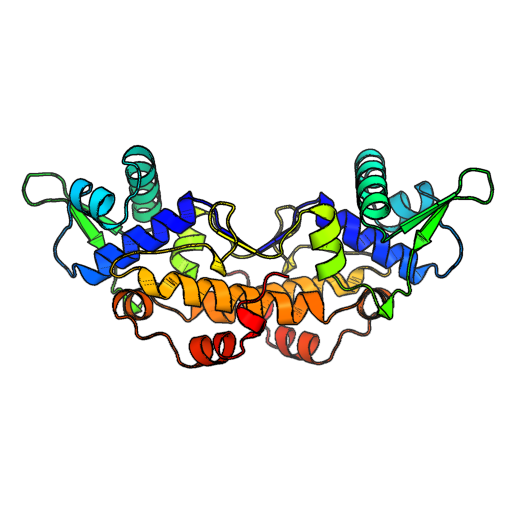
ATOM 2101 O O . ASN B 1 123 ? -4.277 5.895 15.344 1 98.31 123 ASN B O 1
ATOM 2105 N N . VAL B 1 124 ? -4.145 6.504 13.281 1 98.75 124 VAL B N 1
ATOM 2106 C CA . VAL B 1 124 ? -3.273 7.656 13.484 1 98.75 124 VAL B CA 1
ATOM 2107 C C . VAL B 1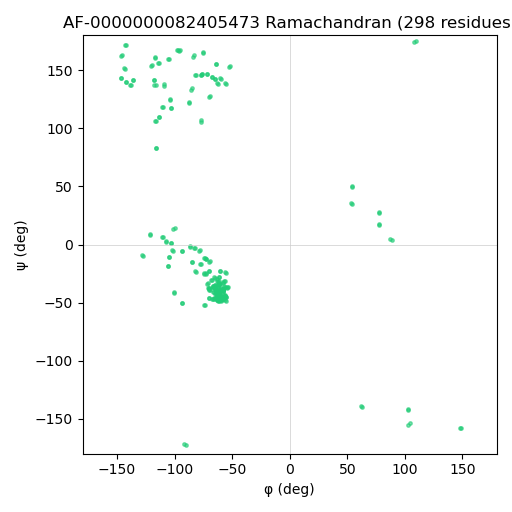 124 ? -3.992 8.93 13.055 1 98.75 124 VAL B C 1
ATOM 2109 O O . VAL B 1 124 ? -4.387 9.062 11.891 1 98.75 124 VAL B O 1
ATOM 2112 N N . THR B 1 125 ? -4.207 9.844 13.969 1 98.81 125 THR B N 1
ATOM 2113 C CA . THR B 1 125 ? -4.93 11.078 13.695 1 98.81 125 THR B CA 1
ATOM 2114 C C . THR B 1 125 ? -3.957 12.219 13.422 1 98.81 125 THR B C 1
ATOM 2116 O O . THR B 1 125 ? -2.752 12.086 13.648 1 98.81 125 THR B O 1
ATOM 2119 N N . LEU B 1 126 ? -4.523 13.336 12.898 1 98.81 126 LEU B N 1
ATOM 2120 C CA . LEU B 1 126 ? -3.717 14.539 12.695 1 98.81 126 LEU B CA 1
ATOM 2121 C C . LEU B 1 126 ? -3.141 15.023 14.023 1 98.81 126 LEU B C 1
ATOM 2123 O O . LEU B 1 126 ? -2.016 15.531 14.07 1 98.81 126 LEU B O 1
ATOM 2127 N N . THR B 1 127 ? -3.98 14.906 15.125 1 98.69 127 THR B N 1
ATOM 2128 C CA . THR B 1 127 ? -3.506 15.297 16.438 1 98.69 127 THR B CA 1
ATOM 2129 C C . THR B 1 127 ? -2.256 14.516 16.828 1 98.69 127 THR B C 1
ATOM 2131 O O . THR B 1 127 ? -1.295 15.078 17.344 1 98.69 127 THR B O 1
ATOM 2134 N N . ASP B 1 128 ? -2.27 13.203 16.594 1 98.75 128 ASP B N 1
ATOM 2135 C CA . ASP B 1 128 ? -1.13 12.352 16.922 1 98.75 128 ASP B CA 1
ATOM 2136 C C . ASP B 1 128 ? 0.137 12.836 16.219 1 98.75 128 ASP B C 1
ATOM 2138 O O . ASP B 1 128 ? 1.199 12.93 16.844 1 98.75 128 ASP B O 1
ATOM 2142 N N . VAL B 1 129 ? 0.009 13.164 14.93 1 98.75 129 VAL B N 1
ATOM 2143 C CA . VAL B 1 129 ? 1.166 13.555 14.125 1 98.75 129 VAL B CA 1
ATOM 2144 C C . VAL B 1 129 ? 1.614 14.961 14.516 1 98.75 129 VAL B C 1
ATOM 2146 O O . VAL B 1 129 ? 2.779 15.172 14.859 1 98.75 129 VAL B O 1
ATOM 2149 N N . ALA B 1 130 ? 0.702 15.922 14.523 1 98.56 130 ALA B N 1
ATOM 2150 C CA . ALA B 1 130 ? 1.028 17.328 14.805 1 98.56 130 ALA B CA 1
ATOM 2151 C C . ALA B 1 130 ? 1.603 17.484 16.219 1 98.56 130 ALA B C 1
ATOM 2153 O O . ALA B 1 130 ? 2.473 18.312 16.438 1 98.56 130 ALA B O 1
ATOM 2154 N N . GLY B 1 131 ? 1.121 16.688 17.125 1 97.62 131 GLY B N 1
ATOM 2155 C CA . GLY B 1 131 ? 1.569 16.75 18.5 1 97.62 131 GLY B CA 1
ATOM 2156 C C . GLY B 1 131 ? 2.832 15.953 18.766 1 97.62 131 GLY B C 1
ATOM 2157 O O . GLY B 1 131 ? 3.451 16.094 19.812 1 97.62 131 GLY B O 1
ATOM 2158 N N . GLY B 1 132 ? 3.189 15.102 17.891 1 97 132 GLY B N 1
ATOM 2159 C CA . GLY B 1 132 ? 4.379 14.273 18.016 1 97 132 GLY B CA 1
ATOM 2160 C C . GLY B 1 132 ? 4.188 13.109 18.969 1 97 132 GLY B C 1
ATOM 2161 O O . GLY B 1 132 ? 5.152 12.617 19.562 1 97 132 GLY B O 1
ATOM 2162 N N . GLU B 1 133 ? 2.961 12.805 19.234 1 97.19 133 GLU B N 1
ATOM 2163 C CA . GLU B 1 133 ? 2.635 11.688 20.125 1 97.19 133 GLU B CA 1
ATOM 2164 C C . GLU B 1 133 ? 1.885 10.586 19.375 1 97.19 133 GLU B C 1
ATOM 2166 O O . GLU B 1 133 ? 0.668 10.453 19.516 1 97.19 133 GLU B O 1
ATOM 2171 N N . LEU B 1 134 ? 2.656 9.742 18.703 1 98.44 134 LEU B N 1
ATOM 2172 C CA . LEU B 1 134 ? 2.061 8.656 17.938 1 98.44 134 LEU B CA 1
ATOM 2173 C C . LEU B 1 134 ? 1.59 7.535 18.844 1 98.44 134 LEU B C 1
ATOM 2175 O O . LEU B 1 134 ? 2.145 7.344 19.938 1 98.44 134 LEU B O 1
ATOM 2179 N N . PRO B 1 135 ? 0.525 6.906 18.438 1 98.12 135 PRO B N 1
ATOM 2180 C CA . PRO B 1 135 ? 0.073 5.766 19.234 1 98.12 135 PRO B CA 1
ATOM 2181 C C . PRO B 1 135 ? 1.188 4.758 19.5 1 98.12 135 PRO B C 1
ATOM 2183 O O . PRO B 1 135 ? 2.096 4.598 18.672 1 98.12 135 PRO B O 1
ATOM 2186 N N . GLU B 1 136 ? 1.076 4.035 20.578 1 97.81 136 GLU B N 1
ATOM 2187 C CA . GLU B 1 136 ? 2.104 3.1 21.031 1 97.81 136 GLU B CA 1
ATOM 2188 C C . GLU B 1 136 ? 2.371 2.029 19.969 1 97.81 136 GLU B C 1
ATOM 2190 O O . GLU B 1 136 ? 3.516 1.62 19.766 1 97.81 136 GLU B O 1
ATOM 2195 N N . PHE B 1 137 ? 1.356 1.59 19.359 1 96.38 137 PHE B N 1
ATOM 2196 C CA . PHE B 1 137 ? 1.527 0.51 18.391 1 96.38 137 PHE B CA 1
ATOM 2197 C C . PHE B 1 137 ? 2.422 0.952 17.234 1 96.38 137 PHE B C 1
ATOM 2199 O O . PHE B 1 137 ? 3.131 0.134 16.641 1 96.38 137 PHE B O 1
ATOM 2206 N N . VAL B 1 138 ? 2.422 2.211 16.828 1 97.31 138 VAL B N 1
ATOM 2207 C CA . VAL B 1 138 ? 3.303 2.717 15.789 1 97.31 138 VAL B CA 1
ATOM 2208 C C . VAL B 1 138 ? 4.758 2.619 16.25 1 97.31 138 VAL B C 1
ATOM 2210 O O . VAL B 1 138 ? 5.625 2.184 15.484 1 97.31 138 VAL B O 1
ATOM 2213 N N . HIS B 1 139 ? 4.98 2.98 17.516 1 96.88 139 HIS B N 1
ATOM 2214 C CA . HIS B 1 139 ? 6.324 2.854 18.078 1 96.88 139 HIS B CA 1
ATOM 2215 C C . HIS B 1 139 ? 6.777 1.397 18.094 1 96.88 139 HIS B C 1
ATOM 2217 O O . HIS B 1 139 ? 7.938 1.103 17.797 1 96.88 139 HIS B O 1
ATOM 2223 N N . GLU B 1 140 ? 5.828 0.545 18.438 1 96.88 140 GLU B N 1
ATOM 2224 C CA . GLU B 1 140 ? 6.152 -0.877 18.469 1 96.88 140 GLU B CA 1
ATOM 2225 C C . GLU B 1 140 ? 6.523 -1.393 17.078 1 96.88 140 GLU B C 1
ATOM 2227 O O . GLU B 1 140 ? 7.477 -2.158 16.938 1 96.88 140 GLU B O 1
ATOM 2232 N N . LEU B 1 141 ? 5.809 -0.989 16.078 1 95.56 141 LEU B N 1
ATOM 2233 C CA . LEU B 1 141 ? 6.039 -1.424 14.703 1 95.56 141 LEU B CA 1
ATOM 2234 C C . LEU B 1 141 ? 7.391 -0.932 14.195 1 95.56 141 LEU B C 1
ATOM 2236 O O . LEU B 1 141 ? 8.031 -1.593 13.367 1 95.56 141 LEU B O 1
ATOM 2240 N N . THR B 1 142 ? 7.859 0.162 14.688 1 95.75 142 THR B N 1
ATOM 2241 C CA . THR B 1 142 ? 9.047 0.795 14.125 1 95.75 142 THR B CA 1
ATOM 2242 C C . THR B 1 142 ? 10.242 0.629 15.055 1 95.75 142 THR B C 1
ATOM 2244 O O . THR B 1 142 ? 11.312 1.187 14.805 1 95.75 142 THR B O 1
ATOM 2247 N N . ALA B 1 143 ? 10.039 -0.092 16.141 1 95 143 ALA B N 1
ATOM 2248 C CA . ALA B 1 143 ? 11.07 -0.222 17.172 1 95 143 ALA B CA 1
ATOM 2249 C C . ALA B 1 143 ? 12.219 -1.098 16.672 1 95 143 ALA B C 1
ATOM 2251 O O . ALA B 1 143 ? 13.367 -0.906 17.078 1 95 143 ALA B O 1
ATOM 2252 N N . ASP B 1 144 ? 11.844 -2.096 15.852 1 92.69 144 ASP B N 1
ATOM 2253 C CA . ASP B 1 144 ? 12.852 -2.984 15.289 1 92.69 144 ASP B CA 1
ATOM 2254 C C . ASP B 1 144 ? 13.727 -2.25 14.273 1 92.69 144 ASP B C 1
ATOM 2256 O O . ASP B 1 144 ? 13.219 -1.678 13.305 1 92.69 144 ASP B O 1
ATOM 2260 N N . PRO B 1 145 ? 15.062 -2.324 14.445 1 91.31 145 PRO B N 1
ATOM 2261 C CA . PRO B 1 145 ? 15.938 -1.661 13.469 1 91.31 145 PRO B CA 1
ATOM 2262 C C . PRO B 1 145 ? 15.695 -2.137 12.039 1 91.31 145 PRO B C 1
ATOM 2264 O O . PRO B 1 145 ? 15.922 -1.385 11.086 1 91.31 145 PRO B O 1
ATOM 2267 N N . GLU B 1 146 ? 15.164 -3.305 11.859 1 91.38 146 GLU B N 1
ATOM 2268 C CA . GLU B 1 146 ? 14.898 -3.861 10.531 1 91.38 146 GLU B CA 1
ATOM 2269 C C . GLU B 1 146 ? 13.766 -3.119 9.836 1 91.38 146 GLU B C 1
ATOM 2271 O O . GLU B 1 146 ? 13.641 -3.176 8.609 1 91.38 146 GLU B O 1
ATOM 2276 N N . ALA B 1 147 ? 12.961 -2.492 10.625 1 92.25 147 ALA B N 1
ATOM 2277 C CA . ALA B 1 147 ? 11.875 -1.694 10.07 1 92.25 147 ALA B CA 1
ATOM 2278 C C . ALA B 1 147 ? 12.406 -0.578 9.18 1 92.25 147 ALA B C 1
ATOM 2280 O O . ALA B 1 147 ? 11.719 -0.114 8.266 1 92.25 147 ALA B O 1
ATOM 2281 N N . TRP B 1 148 ? 13.648 -0.227 9.422 1 92.69 148 TRP B N 1
ATOM 2282 C CA . TRP B 1 148 ? 14.211 0.943 8.75 1 92.69 148 TRP B CA 1
ATOM 2283 C C . TRP B 1 148 ? 15.141 0.528 7.613 1 92.69 148 TRP B C 1
ATOM 2285 O O . TRP B 1 148 ? 15.688 1.379 6.906 1 92.69 148 TRP B O 1
ATOM 2295 N N . ASN B 1 149 ? 15.227 -0.766 7.441 1 89 149 ASN B N 1
ATOM 2296 C CA . ASN B 1 149 ? 16.109 -1.28 6.398 1 89 149 ASN B CA 1
ATOM 2297 C C . ASN B 1 149 ? 15.438 -1.256 5.031 1 89 149 ASN B C 1
ATOM 2299 O O . ASN B 1 149 ? 14.242 -1.517 4.918 1 89 149 ASN B O 1
ATOM 2303 N N . ARG B 1 150 ? 16.344 -1.007 4.125 1 81.12 150 ARG B N 1
ATOM 2304 C CA . ARG B 1 150 ? 15.93 -0.996 2.727 1 81.12 150 ARG B CA 1
ATOM 2305 C C . ARG B 1 150 ? 15.758 -2.414 2.193 1 81.12 150 ARG B C 1
ATOM 2307 O O . ARG B 1 150 ? 16.609 -3.277 2.43 1 81.12 150 ARG B O 1
ATOM 2314 N N . ARG B 1 151 ? 14.516 -2.789 2.047 1 73.31 151 ARG B N 1
ATOM 2315 C CA . ARG B 1 151 ? 14.289 -4.094 1.434 1 73.31 151 ARG B CA 1
ATOM 2316 C C . ARG B 1 151 ? 13.398 -3.975 0.198 1 73.31 151 ARG B C 1
ATOM 2318 O O . ARG B 1 151 ? 12.602 -3.039 0.088 1 73.31 151 ARG B O 1
#

Sequence (302 aa):
MHITAKVDYAVRTLVELAAVGPDPAKAEFLAKSQVIPHKFLEAVLSDLRRGGLVNSRRGPDGGYWLARSADEITIADVIRAVEGPLASIRGQRPEDVDYGGPATPLKEVWIAVRVNLRAVLENVTLTDVAGGELPEFVHELTADPEAWNRRMHITAKVDYAVRTLVELAAVGPDPAKAEFLAKSQVIPHKFLEAVLSDLRRGGLVNSRRGPDGGYWLARSADEITIADVIRAVEGPLASIRGQRPEDVDYGGPATPLKEVWIAVRVNLRAVLENVTLTDVAGGELPEFVHELTADPEAWNRR

Solvent-accessible surface area (backbone atoms only — not comparable to full-atom values): 15793 Å² total; per-residue (Å²): 58,73,43,46,55,64,47,52,51,39,50,44,49,51,15,46,35,50,60,71,35,87,58,54,42,42,69,67,56,54,24,62,66,67,69,41,59,64,72,57,48,54,52,36,51,52,36,33,36,75,52,59,50,34,41,73,43,83,66,95,86,26,24,35,24,61,57,57,62,38,75,75,38,24,54,40,55,50,39,40,46,66,75,35,67,65,40,27,50,60,84,31,47,42,81,74,54,81,59,52,76,38,35,40,47,47,40,53,52,49,32,24,39,45,39,39,41,45,62,46,32,63,67,37,27,31,41,25,32,28,68,64,54,64,56,67,67,47,52,61,50,49,63,46,75,70,46,65,50,91,110,59,74,41,46,55,63,48,52,52,39,50,43,52,51,14,46,36,50,60,70,35,87,58,55,41,44,68,68,55,53,24,61,67,67,70,40,60,63,72,57,47,52,53,35,51,51,36,34,36,76,52,58,51,32,42,74,45,82,67,95,86,27,23,34,25,60,56,56,63,38,76,75,37,25,52,40,55,51,39,40,44,65,76,34,66,66,43,28,49,59,84,31,48,43,82,74,54,82,58,54,77,38,36,39,47,48,41,55,53,49,33,23,38,44,39,38,39,43,62,46,32,62,65,38,28,30,41,26,33,28,67,64,54,65,55,66,67,48,52,60,50,49,62,47,75,68,45,67,51,91,108

Nearest PDB structures (foldseek):
  2y75-assembly1_E  TM=8.849E-01  e=1.493E-10  Bacillus subtilis
  3lwf-assembly1_A  TM=8.148E-01  e=9.366E-09  Listeria innocua
  4hf0-assembly1_A  TM=8.167E-01  e=3.514E-08  Escherichia coli K-12
  4chu-assembly1_A  TM=8.745E-01  e=1.396E-07  Escherichia coli K-12
  6y45-assembly2_D  TM=6.801E-01  e=1.401E-08  Streptomyces venezuelae ATCC 10712

pLDDT: mean 96.24, std 3.24, range [73.31, 98.88]

Foldseek 3Di:
DDDDPLLVLLLQLQLVLLLVPAFFDALVCSCVVSVNDSVSSVVSQVLCVVLQQWDWDDDPRIHIHGSDHQQQAFSQSSCCSGPRHPDDDVNHDLCPDADDDPCRCVSVVRVVVSVVVCVQRVNFTSCCVSVVNGDPVVCVCPVDVCNVDDD/DDDDPLLVLLLQLQLVLLLVPAFFDALVCSCVVSVNDSVSSVVSQVLCVVLQQWDWDDDPRIHIHGSDHQQQAFSQSSCCSGPRHPDDDVNHDLCPDADDDPCRCVSVVRVVVSVVVCVQRVNFTSCCVSVVNGDPVVCVCPVDVCNVDDD